Protein AF-A0A9D6LGH4-F1 (afdb_monomer_lite)

Secondary structure (DSSP, 8-state):
-HHHHHHHHTTT-----HHHHHHHHHHH--TTTTHHHHTT---HHHHHHHHHHGGG--SSSHHHHHHHHHH-GGGS-GGGGGPPPPPPPPP-HHHHHHHHHHHHTT-HHHHHHHHHHHHHHHHHT-SS--S--S-GGG--HHHHHHHHHHHHHHHHHHHHHHHTTSSPPPPPTTTHHHHHTTTTTS---

pLDDT: mean 92.36, std 7.08, range [44.31, 98.56]

Structure (mmCIF, N/CA/C/O backbone):
data_AF-A0A9D6LGH4-F1
#
_entry.id   AF-A0A9D6LGH4-F1
#
loop_
_atom_site.group_PDB
_atom_site.id
_atom_site.type_symbol
_atom_site.label_atom_id
_atom_site.label_alt_id
_atom_site.label_comp_id
_atom_site.label_asym_id
_atom_site.label_entity_id
_atom_site.label_seq_id
_atom_site.pdbx_PDB_ins_code
_atom_site.Cartn_x
_atom_site.Cartn_y
_atom_site.Cartn_z
_atom_site.occupancy
_atom_site.B_iso_or_equiv
_atom_site.auth_seq_id
_atom_site.auth_comp_id
_atom_site.auth_asym_id
_atom_site.auth_atom_id
_atom_site.pdbx_PDB_model_num
ATOM 1 N N . MET A 1 1 ? -16.223 -6.945 7.682 1.00 75.31 1 MET A N 1
ATOM 2 C CA . MET A 1 1 ? -15.224 -6.979 8.777 1.00 75.31 1 MET A CA 1
ATOM 3 C C . MET A 1 1 ? -15.509 -5.937 9.859 1.00 75.31 1 MET A C 1
ATOM 5 O O . MET A 1 1 ? -15.800 -6.352 10.971 1.00 75.31 1 MET A O 1
ATOM 9 N N . GLN A 1 2 ? -15.535 -4.626 9.564 1.00 87.06 2 GLN A N 1
ATOM 10 C CA . GLN A 1 2 ? -15.752 -3.596 10.603 1.00 87.06 2 GLN A CA 1
ATOM 11 C C . GLN A 1 2 ? -17.047 -3.767 11.417 1.00 87.06 2 GLN A C 1
ATOM 13 O O . GLN A 1 2 ? -17.017 -3.646 12.633 1.00 87.06 2 GLN A O 1
ATOM 18 N N . ALA A 1 3 ? -18.167 -4.121 10.777 1.00 85.88 3 ALA A N 1
ATOM 19 C CA . ALA A 1 3 ? -19.434 -4.331 11.485 1.00 85.88 3 ALA A CA 1
ATOM 20 C C . ALA A 1 3 ? -19.342 -5.394 12.602 1.00 85.88 3 ALA A C 1
ATOM 22 O O . ALA A 1 3 ? -20.018 -5.273 13.622 1.00 85.88 3 ALA A O 1
ATOM 23 N N . GLY A 1 4 ? -18.485 -6.409 12.429 1.00 88.56 4 GLY A N 1
ATOM 24 C CA . GLY A 1 4 ? -18.207 -7.415 13.456 1.00 88.56 4 GLY A CA 1
ATOM 25 C C . GLY A 1 4 ? -17.401 -6.844 14.624 1.00 88.56 4 GLY A C 1
ATOM 26 O O . GLY A 1 4 ? -17.754 -7.076 15.776 1.00 88.56 4 GLY A O 1
ATOM 27 N N . VAL A 1 5 ? -16.384 -6.024 14.334 1.00 90.06 5 VAL A N 1
ATOM 28 C CA . VAL A 1 5 ? -15.614 -5.295 15.358 1.00 90.06 5 VAL A CA 1
ATOM 29 C C . VAL A 1 5 ? -16.534 -4.391 16.181 1.00 90.06 5 VAL A C 1
ATOM 31 O O . VAL A 1 5 ? -16.533 -4.473 17.405 1.00 90.06 5 VAL A O 1
ATOM 34 N N . ASP A 1 6 ? -17.392 -3.604 15.527 1.00 89.88 6 ASP A N 1
ATOM 35 C CA . ASP A 1 6 ? -18.332 -2.702 16.206 1.00 89.88 6 ASP A CA 1
ATOM 36 C C . ASP A 1 6 ? -19.365 -3.473 17.054 1.00 89.88 6 ASP A C 1
ATOM 38 O O . ASP A 1 6 ? -19.798 -3.022 18.117 1.00 89.88 6 ASP A O 1
ATOM 42 N N . TYR A 1 7 ? -19.794 -4.652 16.592 1.00 93.06 7 TYR A N 1
ATOM 43 C CA . TYR A 1 7 ? -20.703 -5.529 17.332 1.00 93.06 7 TYR A CA 1
ATOM 44 C C . TYR A 1 7 ? -20.085 -6.061 18.634 1.00 93.06 7 TYR A C 1
ATOM 46 O O . TYR A 1 7 ? -20.776 -6.079 19.660 1.00 93.06 7 TYR A O 1
ATOM 54 N N . LEU A 1 8 ? -18.813 -6.467 18.591 1.00 92.75 8 LEU A N 1
ATOM 55 C CA . LEU A 1 8 ? -18.057 -6.973 19.740 1.00 92.75 8 LEU A CA 1
ATOM 56 C C . LEU A 1 8 ? -17.679 -5.849 20.711 1.00 92.75 8 LEU A C 1
ATOM 58 O O . LEU A 1 8 ? -17.902 -5.982 21.914 1.00 92.75 8 LEU A O 1
ATOM 62 N N . ALA A 1 9 ? -17.237 -4.702 20.192 1.00 89.56 9 ALA A N 1
ATOM 63 C CA . ALA A 1 9 ? -16.883 -3.538 21.001 1.00 89.56 9 ALA A CA 1
ATOM 64 C C . ALA A 1 9 ? -18.064 -3.043 21.855 1.00 89.56 9 ALA A C 1
ATOM 66 O O . ALA A 1 9 ? -17.899 -2.755 23.038 1.00 89.56 9 ALA A O 1
ATOM 67 N N . ARG A 1 10 ? -19.290 -3.036 21.304 1.00 92.25 10 ARG A N 1
ATOM 68 C CA . ARG A 1 10 ? -20.520 -2.708 22.061 1.00 92.25 10 ARG A CA 1
ATOM 69 C C . ARG A 1 10 ? -20.833 -3.672 23.212 1.00 92.25 10 ARG A C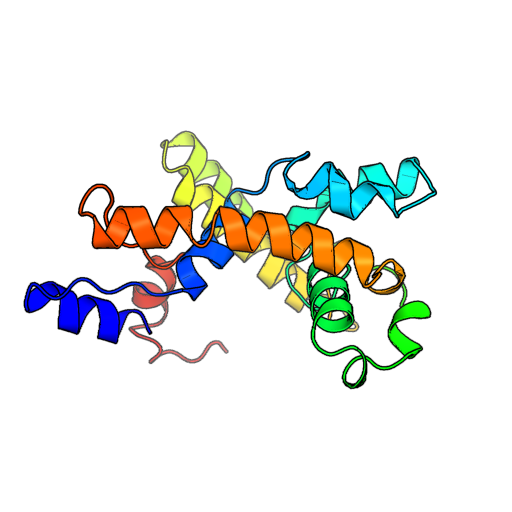 1
ATOM 71 O O . ARG A 1 10 ? -21.679 -3.360 24.040 1.00 92.25 10 ARG A O 1
ATOM 78 N N . ARG A 1 11 ? -20.182 -4.836 23.254 1.00 95.00 11 ARG A N 1
ATOM 79 C CA . ARG A 1 11 ? -20.294 -5.849 24.316 1.00 95.00 11 ARG A CA 1
ATOM 80 C C . ARG A 1 11 ? -19.075 -5.864 25.239 1.00 95.00 11 ARG A C 1
ATOM 82 O O . ARG A 1 11 ? -18.928 -6.796 26.018 1.00 95.00 11 ARG A O 1
ATOM 89 N N . GLY A 1 12 ? -18.196 -4.866 25.133 1.00 91.00 12 GLY A N 1
ATOM 90 C CA . GLY A 1 12 ? -16.960 -4.804 25.912 1.00 91.00 12 GLY A CA 1
ATOM 91 C C . GLY A 1 12 ? -15.925 -5.855 25.509 1.00 91.00 12 GLY A C 1
ATOM 92 O O . GLY A 1 12 ? -14.997 -6.099 26.270 1.00 91.00 12 GLY A O 1
ATOM 93 N N . ILE A 1 13 ? -16.075 -6.484 24.337 1.00 91.81 13 ILE A N 1
ATOM 94 C CA . ILE A 1 13 ? -15.129 -7.478 23.825 1.00 91.81 13 ILE A CA 1
ATOM 95 C C . ILE A 1 13 ? -14.150 -6.760 22.888 1.00 91.81 13 ILE A C 1
ATOM 97 O O . ILE A 1 13 ? -14.585 -6.258 21.843 1.00 91.81 13 ILE A O 1
ATOM 101 N N . PRO A 1 14 ? -12.847 -6.698 23.222 1.00 88.56 14 PRO A N 1
ATOM 102 C CA . PRO A 1 14 ? -11.844 -6.131 22.333 1.00 88.56 14 PRO A CA 1
ATOM 103 C C . PRO A 1 14 ? -11.781 -6.918 21.025 1.00 88.56 14 PRO A C 1
ATOM 105 O O . PRO A 1 14 ? -11.738 -8.147 21.017 1.00 88.56 14 PRO A O 1
ATOM 108 N N . ALA A 1 15 ? -11.790 -6.201 19.907 1.00 91.38 15 ALA A N 1
ATOM 109 C CA . ALA A 1 15 ? -11.688 -6.788 18.584 1.00 91.38 15 ALA A CA 1
ATOM 110 C C . ALA A 1 15 ? -10.976 -5.825 17.639 1.00 91.38 15 ALA A C 1
ATOM 112 O O . ALA A 1 15 ? -11.093 -4.604 17.759 1.00 91.38 15 ALA A O 1
ATOM 113 N N . VAL A 1 16 ? -10.274 -6.388 16.663 1.00 91.44 16 VAL A N 1
ATOM 114 C CA . VAL A 1 16 ? -9.558 -5.641 15.629 1.00 91.44 16 VAL A CA 1
ATOM 115 C C . VAL A 1 16 ? -9.992 -6.117 14.253 1.00 91.44 16 VAL A C 1
ATOM 117 O O . VAL A 1 16 ? -10.327 -7.284 14.058 1.00 91.44 16 VAL A O 1
ATOM 120 N N . ALA A 1 17 ? -9.982 -5.198 13.289 1.00 91.38 17 ALA A N 1
ATOM 121 C CA . ALA A 1 17 ? -10.049 -5.525 11.874 1.00 91.38 17 ALA A CA 1
ATOM 122 C C . ALA A 1 17 ? -8.623 -5.431 11.311 1.00 91.38 17 ALA A C 1
ATOM 124 O O . ALA A 1 17 ? -8.227 -4.341 10.897 1.00 91.38 17 ALA A O 1
ATOM 125 N N . PRO A 1 18 ? -7.872 -6.549 11.290 1.00 84.56 18 PRO A N 1
ATOM 126 C CA . PRO A 1 18 ? -6.596 -6.713 10.605 1.00 84.56 18 PRO A CA 1
ATOM 127 C C . PRO A 1 18 ? -6.313 -5.759 9.450 1.00 84.56 18 PRO A C 1
ATOM 129 O O . PRO A 1 18 ? -5.379 -4.964 9.457 1.00 84.56 18 PRO A O 1
ATOM 132 N N . PHE A 1 19 ? -7.182 -5.823 8.453 1.00 85.44 19 PHE A N 1
ATOM 133 C CA . PHE A 1 19 ? -6.996 -5.171 7.176 1.00 85.44 19 PHE A CA 1
ATOM 134 C C . PHE A 1 19 ? -6.916 -3.642 7.281 1.00 85.44 19 PHE A C 1
ATOM 136 O O . PHE A 1 19 ? -6.239 -3.009 6.478 1.00 85.44 19 PHE A O 1
ATOM 143 N N . ASN A 1 20 ? -7.537 -3.041 8.302 1.00 89.31 20 ASN A N 1
ATOM 144 C CA . ASN A 1 20 ? -7.469 -1.596 8.497 1.00 89.31 20 ASN A CA 1
ATOM 145 C C . ASN A 1 20 ? -6.041 -1.128 8.812 1.00 89.31 20 ASN A C 1
ATOM 147 O O . ASN A 1 20 ? -5.698 -0.028 8.404 1.00 89.31 20 ASN A O 1
ATOM 151 N N . PHE A 1 21 ? -5.201 -1.931 9.476 1.00 87.88 21 PHE A N 1
ATOM 152 C CA . PHE A 1 21 ? -3.800 -1.554 9.699 1.00 87.88 21 PHE A CA 1
ATOM 153 C C . PHE A 1 21 ? -3.072 -1.366 8.363 1.00 87.88 21 PHE A C 1
ATOM 155 O O . PHE A 1 21 ? -2.554 -0.289 8.094 1.00 87.88 21 PHE A O 1
ATOM 162 N N . VAL A 1 22 ? -3.144 -2.364 7.478 1.00 83.88 22 VAL A N 1
ATOM 163 C CA . VAL A 1 22 ? -2.491 -2.331 6.157 1.00 83.88 22 VAL A CA 1
ATOM 164 C C . VAL A 1 22 ? -3.004 -1.172 5.296 1.00 83.88 22 VAL A C 1
ATOM 166 O O . VAL A 1 22 ? -2.226 -0.479 4.648 1.00 83.88 22 VAL A O 1
ATOM 169 N N . LEU A 1 23 ? -4.313 -0.909 5.313 1.00 86.31 23 LEU A N 1
ATOM 170 C CA . LEU A 1 23 ? -4.888 0.207 4.557 1.00 86.31 23 LEU A CA 1
ATOM 171 C C . LEU A 1 23 ? -4.427 1.583 5.061 1.00 86.31 23 LEU A C 1
ATOM 173 O O . LEU A 1 23 ? -4.299 2.513 4.265 1.00 86.31 23 LEU A O 1
ATOM 177 N N . HIS A 1 24 ? -4.180 1.730 6.366 1.00 87.00 24 HIS A N 1
ATOM 178 C CA . HIS A 1 24 ? -3.602 2.959 6.916 1.00 87.00 24 HIS A CA 1
ATOM 179 C C . HIS A 1 24 ? -2.143 3.130 6.491 1.00 87.00 24 HIS A C 1
ATOM 181 O O . HIS A 1 24 ? -1.759 4.249 6.161 1.00 87.00 24 HIS A O 1
ATOM 187 N N . GLU A 1 25 ? -1.366 2.048 6.407 1.00 83.44 25 GLU A N 1
ATOM 188 C CA . GLU A 1 25 ? 0.009 2.095 5.886 1.00 83.44 25 GLU A CA 1
ATOM 189 C C . GLU A 1 25 ? 0.052 2.613 4.442 1.00 83.44 25 GLU A C 1
ATOM 191 O O . GLU A 1 25 ? 0.847 3.495 4.125 1.00 83.44 25 GLU A O 1
ATOM 196 N N . LEU A 1 26 ? -0.870 2.165 3.580 1.00 82.69 26 LEU A N 1
ATOM 197 C CA . LEU A 1 26 ? -0.968 2.662 2.200 1.00 82.69 26 LEU A CA 1
ATOM 198 C C . LEU A 1 26 ? -1.284 4.166 2.122 1.00 82.69 26 LEU A C 1
ATOM 200 O O . LEU A 1 26 ? -0.781 4.859 1.240 1.00 82.69 26 LEU A O 1
ATOM 204 N N . LEU A 1 27 ? -2.106 4.696 3.034 1.00 86.62 27 LEU A N 1
ATOM 205 C CA . LEU A 1 27 ? -2.423 6.131 3.069 1.00 86.62 27 LEU A CA 1
ATOM 206 C C . LEU A 1 27 ? -1.318 6.991 3.687 1.00 86.62 27 LEU A C 1
ATOM 208 O O . LEU A 1 27 ? -1.253 8.193 3.410 1.00 86.62 27 LEU A O 1
ATOM 212 N N . HIS A 1 28 ? -0.502 6.403 4.558 1.00 85.69 28 HIS A N 1
ATOM 213 C CA . HIS A 1 28 ? 0.484 7.115 5.364 1.00 85.69 28 HIS A CA 1
ATOM 214 C C . HIS A 1 28 ? 1.931 6.815 4.988 1.00 85.69 28 HIS A C 1
ATOM 216 O O . HIS A 1 28 ? 2.823 7.331 5.663 1.00 85.69 28 HIS A O 1
ATOM 222 N N . TYR A 1 29 ? 2.148 6.077 3.896 1.00 89.50 29 TYR A N 1
ATOM 223 C CA . TYR A 1 29 ? 3.465 5.783 3.353 1.00 89.50 29 TYR A CA 1
ATOM 224 C C . TYR A 1 29 ? 4.349 7.029 3.270 1.00 89.50 29 TYR A C 1
ATOM 226 O O . TYR A 1 29 ? 3.954 8.091 2.768 1.00 89.50 29 TYR A O 1
ATOM 234 N N . ARG A 1 30 ? 5.587 6.867 3.727 1.00 91.38 30 ARG A N 1
ATOM 235 C CA . ARG A 1 30 ? 6.674 7.826 3.585 1.00 91.38 30 ARG A CA 1
ATOM 236 C C . ARG A 1 30 ? 7.839 7.159 2.884 1.00 91.38 30 ARG A C 1
ATOM 238 O O . ARG A 1 30 ? 8.185 6.012 3.156 1.00 91.38 30 ARG A O 1
ATOM 245 N N . VAL A 1 31 ? 8.509 7.933 2.034 1.00 92.50 31 VAL A N 1
ATOM 246 C CA . VAL A 1 31 ? 9.778 7.513 1.436 1.00 92.50 31 VAL A CA 1
ATOM 247 C C . VAL A 1 31 ? 10.729 7.077 2.553 1.00 92.50 31 VAL A C 1
ATOM 249 O O . VAL A 1 31 ? 11.011 7.849 3.468 1.00 92.50 31 VAL A O 1
ATOM 252 N N . GLY A 1 32 ? 11.192 5.831 2.471 1.00 92.75 32 GLY A N 1
ATOM 253 C CA . GLY A 1 32 ? 12.069 5.211 3.465 1.00 92.75 32 GLY A CA 1
ATOM 254 C C . GLY A 1 32 ? 11.407 4.139 4.332 1.00 92.75 32 GLY A C 1
ATOM 255 O O . GLY A 1 32 ? 12.136 3.292 4.846 1.00 92.75 32 GLY A O 1
ATOM 256 N N . ASP A 1 33 ? 10.069 4.098 4.420 1.00 91.94 33 ASP A N 1
ATOM 257 C CA . ASP A 1 33 ? 9.336 3.103 5.230 1.00 91.94 33 ASP A CA 1
ATOM 258 C C . ASP A 1 33 ? 9.707 1.655 4.888 1.00 91.94 33 ASP A C 1
ATOM 260 O O . ASP A 1 33 ? 9.737 0.798 5.765 1.00 91.94 33 ASP A O 1
ATOM 264 N N . PHE A 1 34 ? 10.033 1.400 3.619 1.00 94.25 34 PHE A N 1
ATOM 265 C CA . PHE A 1 34 ? 10.405 0.084 3.100 1.00 94.25 34 PHE A CA 1
ATOM 266 C C . PHE A 1 34 ? 11.772 0.101 2.405 1.00 94.25 34 PHE A C 1
ATOM 268 O O . PHE A 1 34 ? 11.978 -0.548 1.379 1.00 94.25 34 PHE A O 1
ATOM 275 N N . SER A 1 35 ? 12.707 0.893 2.936 1.00 94.81 35 SER A N 1
ATOM 276 C CA . SER A 1 35 ? 14.046 1.070 2.352 1.00 94.81 35 SER A CA 1
ATOM 277 C C . SER A 1 35 ? 14.780 -0.252 2.107 1.00 94.81 35 SER A C 1
ATOM 279 O O . SER A 1 35 ? 15.396 -0.407 1.054 1.00 94.81 35 SER A O 1
ATOM 281 N N . GLU A 1 36 ? 14.658 -1.219 3.018 1.00 96.12 36 GLU A N 1
ATOM 282 C CA . GLU A 1 36 ? 15.283 -2.537 2.893 1.00 96.12 36 GLU A CA 1
ATOM 283 C C . GLU A 1 36 ? 14.783 -3.314 1.670 1.00 96.12 36 GLU A C 1
ATOM 285 O O . GLU A 1 36 ? 15.594 -3.781 0.869 1.00 96.12 36 GLU A O 1
ATOM 290 N N . ALA A 1 37 ? 13.465 -3.364 1.449 1.00 96.06 37 ALA A N 1
ATOM 291 C CA . ALA A 1 37 ? 12.875 -4.037 0.290 1.00 96.06 37 ALA A CA 1
ATOM 292 C C . ALA A 1 37 ? 13.370 -3.445 -1.043 1.00 96.06 37 ALA A C 1
ATOM 294 O O . ALA A 1 37 ? 13.524 -4.154 -2.038 1.00 96.06 37 ALA A O 1
ATOM 295 N N . LEU A 1 38 ? 13.670 -2.143 -1.055 1.00 96.56 38 LEU A N 1
ATOM 296 C CA . LEU A 1 38 ? 14.137 -1.417 -2.234 1.00 96.56 38 LEU A CA 1
ATOM 297 C C . LEU A 1 38 ? 15.631 -1.621 -2.525 1.00 96.56 38 LEU A C 1
ATOM 299 O O . LEU A 1 38 ? 16.067 -1.329 -3.639 1.00 96.56 38 LEU A O 1
ATOM 303 N N . THR A 1 39 ? 16.426 -2.135 -1.579 1.00 96.12 39 THR A N 1
ATOM 304 C CA . THR A 1 39 ? 17.874 -2.365 -1.781 1.00 96.12 39 THR A CA 1
ATOM 305 C C . THR A 1 39 ? 18.175 -3.347 -2.912 1.00 96.12 39 THR A C 1
ATOM 307 O O . THR A 1 39 ? 19.241 -3.270 -3.521 1.00 96.12 39 THR A O 1
ATOM 310 N N . LEU A 1 40 ? 17.218 -4.222 -3.226 1.00 94.94 40 LEU A N 1
ATOM 311 C CA . LEU A 1 40 ? 17.315 -5.249 -4.262 1.00 94.94 40 LEU A CA 1
ATOM 312 C C . LEU A 1 40 ? 17.161 -4.693 -5.684 1.00 94.94 40 LEU A C 1
ATOM 314 O O . LEU A 1 40 ? 17.516 -5.366 -6.652 1.00 94.94 40 LEU A O 1
ATOM 318 N N . ILE A 1 41 ? 16.675 -3.457 -5.824 1.00 96.25 41 ILE A N 1
ATOM 319 C CA . ILE A 1 41 ? 16.635 -2.755 -7.105 1.00 96.25 41 ILE A CA 1
ATOM 320 C C . ILE A 1 41 ? 18.030 -2.175 -7.363 1.00 96.25 41 ILE A C 1
ATOM 322 O O . ILE A 1 41 ? 18.436 -1.195 -6.739 1.00 96.25 41 ILE A O 1
ATOM 326 N N . ALA A 1 42 ? 18.767 -2.802 -8.283 1.00 94.31 42 ALA A N 1
ATOM 327 C CA . ALA A 1 42 ? 20.164 -2.464 -8.557 1.00 94.31 42 ALA A CA 1
ATOM 328 C C . ALA A 1 42 ? 20.347 -1.070 -9.180 1.00 94.31 42 ALA A C 1
ATOM 330 O O . ALA A 1 42 ? 21.285 -0.354 -8.833 1.00 94.31 42 ALA A O 1
ATOM 331 N N . ASP A 1 43 ? 19.463 -0.681 -10.104 1.00 96.69 43 ASP A N 1
ATOM 332 C CA . ASP A 1 43 ? 19.535 0.633 -10.740 1.00 96.69 43 ASP A CA 1
ATOM 333 C C . ASP A 1 43 ? 19.045 1.723 -9.780 1.00 96.69 43 ASP A C 1
ATOM 335 O O . ASP A 1 43 ? 17.867 1.782 -9.429 1.00 96.69 43 ASP A O 1
ATOM 339 N N . GLU A 1 44 ? 19.949 2.618 -9.384 1.00 96.56 44 GLU A N 1
ATOM 340 C CA . GLU A 1 44 ? 19.677 3.680 -8.410 1.00 96.56 44 GLU A CA 1
ATOM 341 C C . GLU A 1 44 ? 18.550 4.619 -8.858 1.00 96.56 44 GLU A C 1
ATOM 343 O O . GLU A 1 44 ? 17.724 5.043 -8.047 1.00 96.56 44 GLU A O 1
ATOM 348 N N . LYS A 1 45 ? 18.477 4.934 -10.155 1.00 96.88 45 LYS A N 1
ATOM 349 C CA . LYS A 1 45 ? 17.429 5.812 -10.687 1.00 96.88 45 LYS A CA 1
ATOM 350 C C . LYS A 1 45 ? 16.056 5.148 -10.578 1.00 96.88 45 LYS A C 1
ATOM 352 O O . LYS A 1 45 ? 15.101 5.787 -10.136 1.00 96.88 45 LYS A O 1
ATOM 357 N N . THR A 1 46 ? 15.968 3.874 -10.945 1.00 96.12 46 THR A N 1
ATOM 358 C CA . THR A 1 46 ? 14.758 3.055 -10.822 1.00 96.12 46 THR A CA 1
ATOM 359 C C . THR A 1 46 ? 14.371 2.892 -9.361 1.00 96.12 46 THR A C 1
ATOM 361 O O . THR A 1 46 ? 13.219 3.128 -9.010 1.00 96.12 46 THR A O 1
ATOM 364 N N . ARG A 1 47 ? 15.330 2.578 -8.484 1.00 97.00 47 ARG A N 1
ATOM 365 C CA . ARG A 1 47 ? 15.107 2.446 -7.041 1.00 97.00 47 ARG A CA 1
ATOM 366 C C . ARG A 1 47 ? 14.506 3.712 -6.444 1.00 97.00 47 ARG A C 1
ATOM 368 O O . ARG A 1 47 ? 13.507 3.636 -5.734 1.00 97.00 47 ARG A O 1
ATOM 375 N N . ARG A 1 48 ? 15.072 4.877 -6.768 1.00 96.31 48 ARG A N 1
ATOM 376 C CA . ARG A 1 48 ? 14.552 6.176 -6.323 1.00 96.31 48 ARG A CA 1
ATOM 377 C C . ARG A 1 48 ? 13.147 6.436 -6.851 1.00 96.31 48 ARG A C 1
ATOM 379 O O . ARG A 1 48 ? 12.279 6.836 -6.084 1.00 96.31 48 ARG A O 1
ATOM 386 N N . HIS A 1 49 ? 12.912 6.160 -8.131 1.00 94.88 49 HIS A N 1
ATOM 387 C CA . HIS A 1 49 ? 11.593 6.322 -8.729 1.00 94.88 49 HIS A CA 1
ATOM 388 C C . HIS A 1 49 ? 10.540 5.448 -8.033 1.00 94.88 49 HIS A C 1
ATOM 390 O O . HIS A 1 49 ? 9.481 5.955 -7.669 1.00 94.88 49 HIS A O 1
ATOM 396 N N . VAL A 1 50 ? 10.844 4.168 -7.793 1.00 95.50 50 VAL A N 1
ATOM 397 C CA . VAL A 1 50 ? 9.958 3.254 -7.057 1.00 95.50 50 VAL A CA 1
ATOM 398 C C . VAL A 1 50 ? 9.734 3.758 -5.633 1.00 95.50 50 VAL A C 1
ATOM 400 O O . VAL A 1 50 ? 8.592 3.818 -5.197 1.00 95.50 50 VAL A O 1
ATOM 403 N N . ALA A 1 51 ? 10.780 4.202 -4.929 1.00 95.50 51 ALA A N 1
ATOM 404 C CA . ALA A 1 51 ? 10.654 4.759 -3.582 1.00 95.50 51 ALA A CA 1
ATOM 405 C C . ALA A 1 51 ? 9.698 5.965 -3.530 1.00 95.50 51 ALA A C 1
ATOM 407 O O . ALA A 1 51 ? 8.872 6.068 -2.625 1.00 95.50 51 ALA A O 1
ATOM 408 N N . GLU A 1 52 ? 9.788 6.873 -4.500 1.00 94.56 52 GLU A N 1
ATOM 409 C CA . GLU A 1 52 ? 8.958 8.082 -4.576 1.00 94.56 52 GLU A CA 1
ATOM 410 C C . GLU A 1 52 ? 7.493 7.800 -4.937 1.00 94.56 52 GLU A C 1
ATOM 412 O O . GLU A 1 52 ? 6.632 8.621 -4.624 1.00 94.56 52 GLU A O 1
ATOM 417 N N . HIS A 1 53 ? 7.211 6.664 -5.585 1.00 92.38 53 HIS A N 1
ATOM 418 C CA . HIS A 1 53 ? 5.892 6.336 -6.141 1.00 92.38 53 HIS A CA 1
ATOM 419 C C . HIS A 1 53 ? 5.280 5.060 -5.552 1.00 92.38 53 HIS A C 1
ATOM 421 O O . HIS A 1 53 ? 4.270 4.573 -6.060 1.00 92.38 53 HIS A O 1
ATOM 427 N N . LEU A 1 54 ? 5.858 4.509 -4.483 1.00 92.38 54 LEU A N 1
ATOM 428 C CA . LEU A 1 54 ? 5.336 3.300 -3.846 1.00 92.38 54 LEU A CA 1
ATOM 429 C C . LEU A 1 54 ? 3.932 3.523 -3.246 1.00 92.38 54 LEU A C 1
ATOM 431 O O . LEU A 1 54 ? 3.153 2.581 -3.171 1.00 92.38 54 LEU A O 1
ATOM 435 N N . ASP A 1 55 ? 3.549 4.771 -2.926 1.00 89.75 55 ASP A N 1
ATOM 436 C CA . ASP A 1 55 ? 2.169 5.136 -2.540 1.00 89.75 55 ASP A CA 1
ATOM 437 C C . ASP A 1 55 ? 1.137 4.924 -3.662 1.00 89.75 55 ASP A C 1
ATOM 439 O O . ASP A 1 55 ? -0.070 4.923 -3.415 1.00 89.75 55 ASP A O 1
ATOM 443 N N . GLN A 1 56 ? 1.599 4.765 -4.901 1.00 90.75 56 GLN A N 1
ATOM 444 C CA . GLN A 1 56 ? 0.779 4.496 -6.081 1.00 90.75 56 GLN A CA 1
ATOM 445 C C . GLN A 1 56 ? 0.861 3.030 -6.519 1.00 90.75 56 GLN A C 1
ATOM 447 O O . GLN A 1 56 ? 0.210 2.656 -7.492 1.00 90.75 56 GLN A O 1
ATOM 452 N N . ASP A 1 57 ? 1.625 2.199 -5.808 1.00 92.56 57 ASP A N 1
ATOM 453 C CA . ASP A 1 57 ? 1.779 0.771 -6.074 1.00 92.56 57 ASP A CA 1
ATOM 454 C C . ASP A 1 57 ? 0.735 -0.071 -5.320 1.00 92.56 57 ASP A C 1
ATOM 456 O O . ASP A 1 57 ? 1.051 -0.974 -4.549 1.00 92.56 57 ASP A O 1
ATOM 460 N N . PHE A 1 58 ? -0.540 0.279 -5.494 1.00 88.19 58 PHE A N 1
ATOM 461 C CA . PHE A 1 58 ? -1.643 -0.255 -4.690 1.00 88.19 58 PHE A CA 1
ATOM 462 C C . PHE A 1 58 ? -2.316 -1.505 -5.277 1.00 88.19 58 PHE A C 1
ATOM 464 O O . PHE A 1 58 ? -3.255 -2.012 -4.664 1.00 88.19 58 PHE A O 1
ATOM 471 N N . HIS A 1 59 ? -1.908 -1.982 -6.460 1.00 94.94 59 HIS A N 1
ATOM 472 C CA . HIS A 1 59 ? -2.459 -3.205 -7.047 1.00 94.94 59 HIS A CA 1
ATOM 473 C C . HIS A 1 59 ? -1.496 -3.926 -8.000 1.00 94.94 59 HIS A C 1
ATOM 475 O O . HIS A 1 59 ? -1.109 -3.380 -9.028 1.00 94.94 59 HIS A O 1
ATOM 481 N N . GLY A 1 60 ? -1.152 -5.179 -7.710 1.00 95.38 60 GLY A N 1
ATOM 482 C CA . GLY A 1 60 ? -0.466 -6.100 -8.618 1.00 95.38 60 GLY A CA 1
ATOM 483 C C . GLY A 1 60 ? 0.924 -5.666 -9.090 1.00 95.38 60 GLY A C 1
ATOM 484 O O . GLY A 1 60 ? 1.418 -6.222 -10.066 1.00 95.38 60 GLY A O 1
ATOM 485 N N . GLY A 1 61 ? 1.544 -4.667 -8.460 1.00 96.38 61 GLY A N 1
ATOM 486 C CA . GLY A 1 61 ? 2.856 -4.160 -8.854 1.00 96.38 61 GLY A CA 1
ATOM 487 C C . GLY A 1 61 ? 4.001 -4.726 -8.033 1.00 96.38 61 GLY A C 1
ATOM 488 O O . GLY A 1 61 ? 3.995 -5.912 -7.704 1.00 96.38 61 GLY A O 1
ATOM 489 N N . PHE A 1 62 ? 5.011 -3.904 -7.740 1.00 97.56 62 PHE A N 1
ATOM 490 C CA . PHE A 1 62 ? 6.240 -4.358 -7.083 1.00 97.56 62 PHE A CA 1
ATOM 491 C C . PHE A 1 62 ? 5.945 -4.902 -5.681 1.00 97.56 62 PHE A C 1
ATOM 493 O O . PHE A 1 62 ? 6.377 -6.008 -5.355 1.00 97.56 62 PHE A O 1
ATOM 500 N N . PHE A 1 63 ? 5.167 -4.172 -4.885 1.00 96.19 63 PHE A N 1
ATOM 501 C CA . PHE A 1 63 ? 4.821 -4.521 -3.511 1.00 96.19 63 PHE A CA 1
ATOM 502 C C . PHE A 1 63 ? 4.028 -5.835 -3.404 1.00 96.19 63 PHE A C 1
ATOM 504 O O . PHE A 1 63 ? 4.524 -6.811 -2.837 1.00 96.19 63 PHE A O 1
ATOM 511 N N . GLU A 1 64 ? 2.819 -5.892 -3.979 1.00 96.38 64 GLU A N 1
ATOM 512 C CA . GLU A 1 64 ? 1.949 -7.073 -3.868 1.00 96.38 64 GLU A CA 1
ATOM 513 C C . GLU A 1 64 ? 2.587 -8.306 -4.514 1.00 96.38 64 GLU A C 1
ATOM 515 O O . GLU A 1 64 ? 2.596 -9.377 -3.911 1.00 96.38 64 GLU A O 1
ATOM 520 N N . THR A 1 65 ? 3.187 -8.164 -5.702 1.00 98.25 65 THR A N 1
ATOM 521 C CA . THR A 1 65 ? 3.832 -9.301 -6.376 1.00 98.25 65 THR A CA 1
ATOM 522 C C . THR A 1 65 ? 5.002 -9.833 -5.551 1.00 98.25 65 THR A C 1
ATOM 524 O O . THR A 1 65 ? 5.152 -11.048 -5.435 1.00 98.25 65 THR A O 1
ATOM 527 N N . SER A 1 66 ? 5.798 -8.962 -4.918 1.00 98.38 66 SER A N 1
ATOM 528 C CA . SER A 1 66 ? 6.896 -9.393 -4.041 1.00 98.38 66 SER A CA 1
ATOM 529 C C . SER A 1 66 ? 6.380 -10.143 -2.811 1.00 98.38 66 SER A C 1
ATOM 531 O O . SER A 1 66 ? 6.909 -11.205 -2.483 1.00 98.38 66 SER A O 1
ATOM 533 N N . LEU A 1 67 ? 5.318 -9.651 -2.160 1.00 97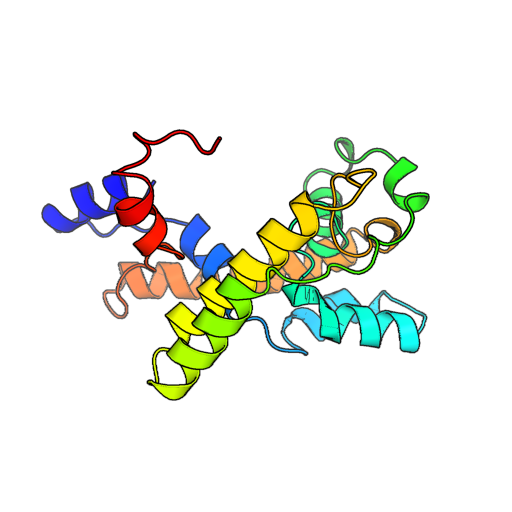.38 67 LEU A N 1
ATOM 534 C CA . LEU A 1 67 ? 4.679 -10.345 -1.033 1.00 97.38 67 LEU A CA 1
ATOM 535 C C . LEU A 1 67 ? 4.156 -11.730 -1.431 1.00 97.38 67 LEU A C 1
ATOM 537 O O . LEU A 1 67 ? 4.362 -12.703 -0.703 1.00 97.38 67 LEU A O 1
ATOM 541 N N . VAL A 1 68 ? 3.510 -11.850 -2.594 1.00 98.12 68 VAL A N 1
ATOM 542 C CA . VAL A 1 68 ? 3.020 -13.150 -3.071 1.00 98.12 68 VAL A CA 1
ATOM 543 C C . VAL A 1 68 ? 4.187 -14.069 -3.438 1.00 98.12 68 VAL A C 1
ATOM 545 O O . VAL A 1 68 ? 4.152 -15.241 -3.080 1.00 98.12 68 VAL A O 1
ATOM 548 N N . LEU A 1 69 ? 5.257 -13.565 -4.060 1.00 98.56 69 LEU A N 1
ATOM 549 C CA . LEU A 1 69 ? 6.475 -14.348 -4.309 1.00 98.56 69 LEU A CA 1
ATOM 550 C C . LEU A 1 69 ? 7.125 -14.856 -3.014 1.00 98.56 69 LEU A C 1
ATOM 552 O O . LEU A 1 69 ? 7.684 -15.950 -3.009 1.00 98.56 69 LEU A O 1
ATOM 556 N N . HIS A 1 70 ? 7.049 -14.089 -1.926 1.00 98.44 70 HIS A N 1
ATOM 557 C CA . HIS A 1 70 ? 7.538 -14.512 -0.617 1.00 98.44 70 HIS A CA 1
ATOM 558 C C . HIS A 1 70 ? 6.688 -15.641 -0.013 1.00 98.44 70 HIS A C 1
ATOM 560 O O . HIS A 1 70 ? 7.232 -16.662 0.402 1.00 98.44 70 HIS A O 1
ATOM 566 N N . TYR A 1 71 ? 5.361 -15.481 0.024 1.00 98.25 71 TYR A N 1
ATOM 567 C CA . TYR A 1 71 ? 4.478 -16.426 0.718 1.00 98.25 71 TYR A CA 1
ATOM 568 C C . TYR A 1 71 ? 4.023 -17.615 -0.132 1.00 98.25 71 TYR A C 1
ATOM 570 O O . TYR A 1 71 ? 3.872 -18.720 0.386 1.00 98.25 71 TYR A O 1
ATOM 578 N N . ARG A 1 72 ? 3.727 -17.381 -1.413 1.00 97.94 72 ARG A N 1
ATOM 579 C CA . ARG A 1 72 ? 3.093 -18.324 -2.351 1.00 97.94 72 ARG A CA 1
ATOM 580 C C . ARG A 1 72 ? 3.635 -18.150 -3.779 1.00 97.94 72 ARG A C 1
ATOM 582 O O . ARG A 1 72 ? 2.869 -17.827 -4.695 1.00 97.94 72 ARG A O 1
ATOM 589 N N . PRO A 1 73 ? 4.945 -18.375 -4.001 1.00 97.69 73 PRO A N 1
ATOM 590 C CA . PRO A 1 73 ? 5.574 -18.173 -5.309 1.00 97.69 73 PRO A CA 1
ATOM 591 C C . PRO A 1 73 ? 4.952 -19.022 -6.422 1.00 97.69 73 PRO A C 1
ATOM 593 O O . PRO A 1 73 ? 4.943 -18.607 -7.576 1.00 97.69 73 PRO A O 1
ATOM 596 N N . ASP A 1 74 ? 4.379 -20.177 -6.076 1.00 97.81 74 ASP A N 1
ATOM 597 C CA . ASP A 1 74 ? 3.674 -21.091 -6.979 1.00 97.81 74 ASP A CA 1
ATOM 598 C C . ASP A 1 74 ? 2.436 -20.471 -7.652 1.00 97.81 74 ASP A C 1
ATOM 600 O O . ASP A 1 74 ? 1.968 -20.976 -8.670 1.00 97.81 74 ASP A O 1
ATOM 604 N N . THR A 1 75 ? 1.920 -19.368 -7.106 1.00 97.62 75 THR A N 1
ATOM 605 C CA . THR A 1 75 ? 0.731 -18.671 -7.621 1.00 97.62 75 THR A CA 1
ATOM 606 C C . THR A 1 75 ? 1.056 -17.479 -8.523 1.00 97.62 75 THR A C 1
ATOM 608 O O . THR A 1 75 ? 0.156 -16.928 -9.157 1.00 97.62 75 THR A O 1
ATOM 611 N N . VAL A 1 76 ? 2.333 -17.092 -8.628 1.00 97.62 76 VAL A N 1
ATOM 612 C CA . VAL A 1 76 ? 2.773 -15.984 -9.484 1.00 97.62 76 VAL A CA 1
ATOM 613 C C . VAL A 1 76 ? 3.302 -16.539 -10.799 1.00 97.62 76 VAL A C 1
ATOM 615 O O . VAL A 1 76 ? 4.325 -17.220 -10.846 1.00 97.62 76 VAL A O 1
ATOM 618 N N . ALA A 1 77 ? 2.634 -16.207 -11.902 1.00 96.75 77 ALA A N 1
ATOM 619 C CA . ALA A 1 77 ? 3.102 -16.605 -13.222 1.00 96.75 77 ALA A CA 1
ATOM 620 C C . ALA A 1 77 ? 4.491 -15.992 -13.521 1.00 96.75 77 ALA A C 1
ATOM 622 O O . ALA A 1 77 ? 4.694 -14.793 -13.290 1.00 96.75 77 ALA A O 1
ATOM 623 N N . PRO A 1 78 ? 5.447 -16.747 -14.103 1.00 96.69 78 PRO A N 1
ATOM 624 C CA . PRO A 1 78 ? 6.767 -16.217 -14.465 1.00 96.69 78 PRO A CA 1
ATOM 625 C C . PRO A 1 78 ? 6.731 -15.001 -15.405 1.00 96.69 78 PRO A C 1
ATOM 627 O O . PRO A 1 78 ? 7.673 -14.210 -15.427 1.00 96.69 78 PRO A O 1
ATOM 630 N N . SER A 1 79 ? 5.631 -14.819 -16.144 1.00 96.12 79 SER A N 1
ATOM 631 C CA . SER A 1 79 ? 5.400 -13.686 -17.042 1.00 96.12 79 SER A CA 1
ATOM 632 C C . SER A 1 79 ? 5.352 -12.323 -16.343 1.00 96.12 79 SER A C 1
ATOM 634 O O . SER A 1 79 ? 5.467 -11.312 -17.030 1.00 96.12 79 SER A O 1
ATOM 636 N N . HIS A 1 80 ? 5.247 -12.245 -15.007 1.00 96.88 80 HIS A N 1
ATOM 637 C CA . HIS A 1 80 ? 5.342 -10.960 -14.294 1.00 96.88 80 HIS A CA 1
ATOM 638 C C . HIS A 1 80 ? 6.652 -10.214 -14.606 1.00 96.88 80 HIS A C 1
ATOM 640 O O . HIS A 1 80 ? 6.658 -8.990 -14.694 1.00 96.88 80 HIS A O 1
ATOM 646 N N . ARG A 1 81 ? 7.743 -10.953 -14.865 1.00 97.06 81 ARG A N 1
ATOM 647 C CA . ARG A 1 81 ? 9.070 -10.408 -15.207 1.00 97.06 81 ARG A CA 1
ATOM 648 C C . ARG A 1 81 ? 9.125 -9.715 -16.564 1.00 97.06 81 ARG A C 1
ATOM 650 O O . ARG A 1 81 ? 10.052 -8.957 -16.820 1.00 97.06 81 ARG A O 1
ATOM 657 N N . THR A 1 82 ? 8.168 -9.998 -17.444 1.00 96.88 82 THR A N 1
ATOM 658 C CA . THR A 1 82 ? 8.100 -9.411 -18.789 1.00 96.88 82 THR A CA 1
ATOM 659 C C . THR A 1 82 ? 7.064 -8.295 -18.886 1.00 96.88 82 THR A C 1
ATOM 661 O O . THR A 1 82 ? 6.901 -7.714 -19.957 1.00 96.88 82 THR A O 1
ATOM 664 N N . LEU A 1 83 ? 6.329 -8.010 -17.805 1.00 96.50 83 LEU A N 1
ATOM 665 C CA . LEU A 1 83 ? 5.338 -6.940 -17.794 1.00 96.50 83 LEU A CA 1
ATOM 666 C C . LEU A 1 83 ? 6.035 -5.571 -17.827 1.00 96.50 83 LEU A C 1
ATOM 668 O O . LEU A 1 83 ? 6.986 -5.351 -17.073 1.00 96.50 83 LEU A O 1
ATOM 672 N N . PRO A 1 84 ? 5.571 -4.627 -18.664 1.00 95.81 84 PRO A N 1
ATOM 673 C CA . PRO A 1 84 ? 6.096 -3.270 -18.635 1.00 95.81 84 PRO A CA 1
ATOM 674 C C . PRO A 1 84 ? 5.686 -2.559 -17.333 1.00 95.81 84 PRO A C 1
ATOM 676 O O . PRO A 1 84 ? 4.721 -2.969 -16.681 1.00 95.81 84 PRO A O 1
ATOM 679 N N . PRO A 1 85 ? 6.346 -1.452 -16.962 1.00 95.69 85 PRO A N 1
ATOM 680 C CA . PRO A 1 85 ? 5.835 -0.565 -15.922 1.00 95.69 85 PRO A CA 1
ATOM 681 C C . PRO A 1 85 ? 4.407 -0.104 -16.232 1.00 95.69 85 PRO A C 1
ATOM 683 O O . PRO A 1 85 ? 4.047 0.085 -17.399 1.00 95.69 85 PRO A O 1
ATOM 686 N N . CYS A 1 86 ? 3.595 0.107 -15.196 1.00 96.12 86 CYS A N 1
ATOM 687 C CA . CYS A 1 86 ? 2.278 0.711 -15.364 1.00 96.12 86 CYS A CA 1
ATOM 688 C C . CYS A 1 86 ? 2.430 2.094 -16.026 1.00 96.12 86 CYS A C 1
ATOM 690 O O . CYS A 1 86 ? 3.269 2.887 -15.587 1.00 96.12 86 CYS A O 1
ATOM 692 N N . PRO A 1 87 ? 1.618 2.426 -17.049 1.00 95.00 87 PRO A N 1
ATOM 693 C CA . PRO A 1 87 ? 1.607 3.764 -17.621 1.00 95.00 87 PRO A CA 1
ATOM 694 C C . PRO A 1 87 ? 1.347 4.844 -16.554 1.00 95.00 87 PRO A C 1
ATOM 696 O O . PRO A 1 87 ? 0.637 4.575 -15.579 1.00 95.00 87 PRO A O 1
ATOM 699 N N . PRO A 1 88 ? 1.858 6.076 -16.742 1.00 93.06 88 PRO A N 1
ATOM 700 C CA . PRO A 1 88 ? 1.629 7.169 -15.804 1.00 93.06 88 PRO A CA 1
ATOM 701 C C . PRO A 1 88 ? 0.140 7.420 -15.547 1.00 93.06 88 PRO A C 1
ATOM 703 O O . PRO A 1 88 ? -0.647 7.622 -16.475 1.00 93.06 88 PRO A O 1
ATOM 706 N N . VAL A 1 89 ? -0.246 7.443 -14.272 1.00 94.19 89 VAL A N 1
ATOM 707 C CA . VAL A 1 89 ? -1.634 7.657 -13.856 1.00 94.19 89 VAL A CA 1
ATOM 708 C C . VAL A 1 89 ? -1.909 9.149 -13.701 1.00 94.19 89 VAL A C 1
ATOM 710 O O . VAL A 1 89 ? -1.334 9.821 -12.846 1.00 94.19 89 VAL A O 1
ATOM 713 N N . ALA A 1 90 ? -2.848 9.674 -14.490 1.00 94.94 90 ALA A N 1
ATOM 714 C CA . ALA A 1 90 ? -3.368 11.022 -14.291 1.00 94.94 90 ALA A CA 1
ATOM 715 C C . ALA A 1 90 ? -4.475 11.007 -13.214 1.00 94.94 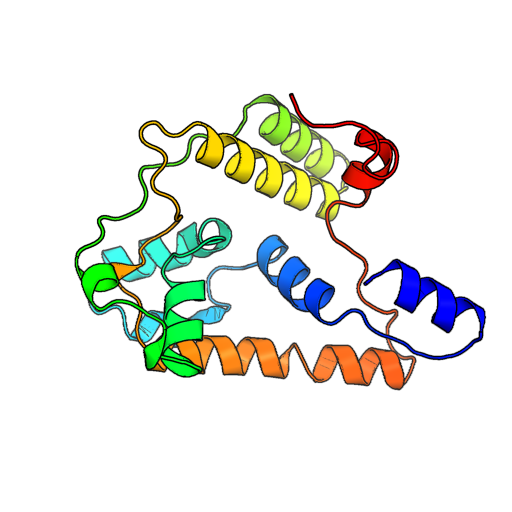90 ALA A C 1
ATOM 717 O O . ALA A 1 90 ? -5.527 10.399 -13.435 1.00 94.94 90 ALA A O 1
ATOM 718 N N . PRO A 1 91 ? -4.298 11.676 -12.059 1.00 95.69 91 PRO A N 1
ATOM 719 C CA . PRO A 1 91 ? -5.281 11.638 -10.981 1.00 95.69 91 PRO A CA 1
ATOM 720 C C . PRO A 1 91 ? -6.591 12.345 -11.358 1.00 95.69 91 PRO A C 1
ATOM 722 O O . PRO A 1 91 ? -6.614 13.350 -12.077 1.00 95.69 91 PRO A O 1
ATOM 725 N N . HIS A 1 92 ? -7.709 11.874 -10.801 1.00 96.88 92 HIS A N 1
ATOM 726 C CA . HIS A 1 92 ? -9.015 12.500 -10.984 1.00 96.88 92 HIS A CA 1
ATOM 727 C C . HIS A 1 92 ? -9.042 13.930 -10.427 1.00 96.88 92 HIS A C 1
ATOM 729 O O . HIS A 1 92 ? -8.964 14.148 -9.216 1.00 96.88 92 HIS A O 1
ATOM 735 N N . ARG A 1 93 ? -9.233 14.919 -11.308 1.00 97.00 93 ARG A N 1
ATOM 736 C CA . ARG A 1 93 ? -9.110 16.352 -10.981 1.00 97.00 93 ARG A CA 1
ATOM 737 C C . ARG A 1 93 ? -9.976 16.799 -9.800 1.00 97.00 93 ARG A C 1
ATOM 739 O O . ARG A 1 93 ? -9.488 17.531 -8.946 1.00 97.00 93 ARG A O 1
ATOM 746 N N . VAL A 1 94 ? -11.230 16.344 -9.732 1.00 96.50 94 VAL A N 1
ATOM 747 C CA . VAL A 1 94 ? -12.161 16.729 -8.651 1.00 96.50 94 VAL A CA 1
ATOM 748 C C . VAL A 1 94 ? -11.695 16.191 -7.300 1.00 96.50 94 VAL A C 1
ATOM 750 O O . VAL A 1 94 ? -11.652 16.935 -6.327 1.00 96.50 94 VAL A O 1
ATOM 753 N N . PHE A 1 95 ? -11.272 14.927 -7.241 1.00 96.19 95 PHE A N 1
ATOM 754 C CA . PHE A 1 95 ? -10.816 14.314 -5.993 1.00 96.19 95 PHE A CA 1
ATOM 755 C C . PHE A 1 95 ? -9.467 14.887 -5.558 1.00 96.19 95 PHE A C 1
ATOM 757 O O . PHE A 1 95 ? -9.260 15.148 -4.377 1.00 96.19 95 PHE A O 1
ATOM 764 N N . LEU A 1 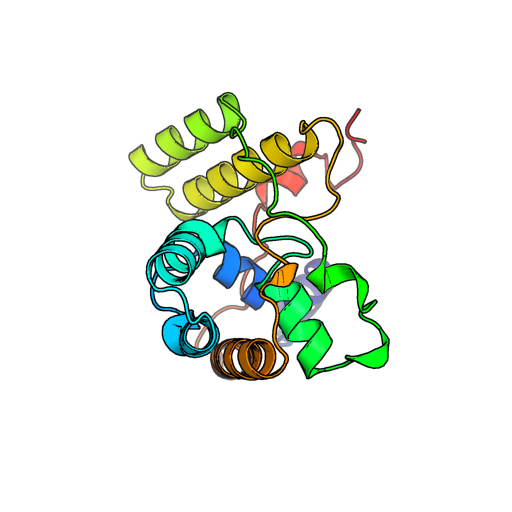96 ? -8.584 15.204 -6.508 1.00 96.94 96 LEU A N 1
ATOM 765 C CA . LEU A 1 96 ? -7.340 15.905 -6.201 1.00 96.94 96 LEU A CA 1
ATOM 766 C C . LEU A 1 96 ? -7.597 17.318 -5.653 1.00 96.94 96 LEU A C 1
ATOM 768 O O . LEU A 1 96 ? -6.907 17.768 -4.738 1.00 96.94 96 LEU A O 1
ATOM 772 N N . TRP A 1 97 ? -8.597 18.027 -6.182 1.00 97.75 97 TRP A N 1
ATOM 773 C CA . TRP A 1 97 ? -9.012 19.319 -5.640 1.00 97.75 97 TRP A CA 1
ATOM 774 C C . TRP A 1 97 ? -9.590 19.184 -4.224 1.00 97.75 97 TRP A C 1
ATOM 776 O O . TRP A 1 97 ? -9.156 19.913 -3.330 1.00 97.75 97 TRP A O 1
ATOM 786 N N . LEU A 1 98 ? -10.480 18.211 -3.993 1.00 96.88 98 LEU A N 1
ATOM 787 C CA . LEU A 1 98 ? -11.042 17.915 -2.669 1.00 96.88 98 LEU A CA 1
ATOM 788 C C . LEU A 1 98 ? -9.951 17.561 -1.652 1.00 96.88 98 LEU A C 1
ATOM 790 O O . LEU A 1 98 ? -9.983 18.048 -0.525 1.00 96.88 98 LEU A O 1
ATOM 794 N N . SER A 1 99 ? -8.945 16.787 -2.065 1.00 96.69 99 SER A N 1
ATOM 795 C CA . SER A 1 99 ? -7.769 16.473 -1.251 1.00 96.69 99 SER A CA 1
ATOM 796 C C . SER A 1 99 ? -7.042 17.742 -0.795 1.00 96.69 99 SER A C 1
ATOM 798 O O . SER A 1 99 ? -6.818 17.952 0.398 1.00 96.69 99 SER A O 1
ATOM 800 N N . ARG A 1 100 ? -6.753 18.656 -1.730 1.00 97.38 100 ARG A N 1
ATOM 801 C CA . ARG A 1 100 ? -6.096 19.939 -1.429 1.00 97.38 100 ARG A CA 1
ATOM 802 C C . ARG A 1 100 ? -6.951 20.844 -0.539 1.00 97.38 100 ARG A C 1
ATOM 804 O O . ARG A 1 100 ? -6.400 21.575 0.281 1.00 97.38 100 ARG A O 1
ATOM 811 N N . ALA A 1 101 ? -8.272 20.842 -0.711 1.00 97.69 101 ALA A N 1
ATOM 812 C CA . ALA A 1 101 ? -9.189 21.601 0.136 1.00 97.69 101 ALA A CA 1
ATOM 813 C C . ALA A 1 101 ? -9.217 21.037 1.567 1.00 97.69 101 ALA A C 1
ATOM 815 O O . ALA A 1 101 ? -9.036 21.787 2.525 1.00 97.69 101 ALA A O 1
ATOM 816 N N . ALA A 1 102 ? -9.341 19.715 1.713 1.00 96.81 102 ALA A N 1
ATOM 817 C CA . ALA A 1 102 ? -9.304 19.033 3.004 1.00 96.81 102 ALA A CA 1
ATOM 818 C C . ALA A 1 102 ? -7.986 19.292 3.754 1.00 96.81 102 ALA A C 1
ATOM 820 O O . ALA A 1 102 ? -8.014 19.602 4.945 1.00 96.81 102 ALA A O 1
ATOM 821 N N . ALA A 1 103 ? -6.845 19.259 3.055 1.00 96.94 103 ALA A N 1
ATOM 822 C CA . ALA A 1 103 ? -5.540 19.554 3.646 1.00 96.94 103 ALA A CA 1
ATOM 823 C C . ALA A 1 103 ? -5.468 20.982 4.215 1.00 96.94 103 ALA A C 1
ATOM 825 O O . ALA A 1 103 ? -5.017 21.169 5.343 1.00 96.94 103 ALA A O 1
ATOM 826 N N . ARG A 1 104 ? -5.978 21.984 3.481 1.00 97.31 104 ARG A N 1
ATOM 827 C CA . ARG A 1 104 ? -6.026 23.385 3.946 1.00 97.31 104 ARG A CA 1
ATOM 828 C C . ARG A 1 104 ? -6.914 23.590 5.172 1.00 97.31 104 ARG A C 1
ATOM 830 O O . ARG A 1 104 ? -6.660 24.494 5.955 1.00 97.31 104 ARG A O 1
ATOM 837 N N . LEU A 1 105 ? -7.926 22.745 5.348 1.00 97.12 105 LEU A N 1
ATOM 838 C CA . LEU A 1 105 ? -8.807 22.748 6.518 1.00 97.12 105 LEU A CA 1
ATOM 839 C C . LEU A 1 105 ? -8.262 21.897 7.682 1.00 97.12 105 LEU A C 1
ATOM 841 O O . LEU A 1 105 ? -8.998 21.610 8.625 1.00 97.12 105 LEU A O 1
ATOM 845 N N . GLY A 1 106 ? -7.011 21.428 7.607 1.00 95.94 106 GLY A N 1
ATO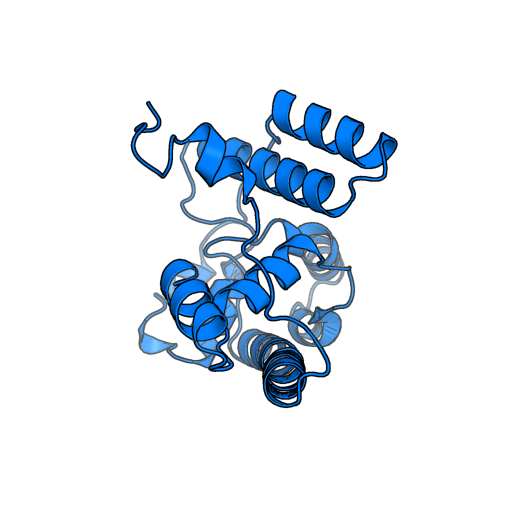M 846 C CA . GLY A 1 106 ? -6.391 20.577 8.629 1.00 95.94 106 GLY A CA 1
ATOM 847 C C . GLY A 1 106 ? -6.928 19.140 8.669 1.00 95.94 106 GLY A C 1
ATOM 848 O O . GLY A 1 106 ? -6.615 18.380 9.583 1.00 95.94 106 GLY A O 1
ATOM 849 N N . ARG A 1 107 ? -7.733 18.723 7.684 1.00 94.38 107 ARG A N 1
ATOM 850 C CA . ARG A 1 107 ? -8.325 17.377 7.599 1.00 94.38 107 ARG A CA 1
ATOM 851 C C . ARG A 1 107 ? -7.385 16.421 6.856 1.00 94.38 107 ARG A C 1
ATOM 853 O O . ARG A 1 107 ? -7.701 15.953 5.766 1.00 94.38 107 ARG A O 1
ATOM 860 N N . LEU A 1 108 ? -6.220 16.140 7.443 1.00 92.56 108 LEU A N 1
ATOM 861 C CA . LEU A 1 108 ? -5.119 15.428 6.771 1.00 92.56 108 LEU A CA 1
ATOM 862 C C . LEU A 1 108 ? -5.463 13.993 6.331 1.00 92.56 108 LEU A C 1
ATOM 864 O O . LEU A 1 108 ? -5.129 13.614 5.214 1.00 92.56 108 LEU A O 1
ATOM 868 N N . ILE A 1 109 ? -6.175 13.217 7.158 1.00 91.00 109 ILE A N 1
ATOM 869 C CA . ILE A 1 109 ? -6.593 11.846 6.797 1.00 91.00 109 ILE A CA 1
ATOM 870 C C . ILE A 1 109 ? -7.544 11.880 5.597 1.00 91.00 109 ILE A C 1
ATOM 872 O O . ILE A 1 109 ? -7.325 11.194 4.605 1.00 91.00 109 ILE A O 1
ATOM 876 N N . LEU A 1 110 ? -8.558 12.748 5.646 1.00 93.38 110 LEU A N 1
ATOM 877 C CA . LEU A 1 110 ? -9.506 12.915 4.545 1.00 93.38 110 LEU A CA 1
ATOM 878 C C . LEU A 1 110 ? -8.803 13.387 3.262 1.00 93.38 110 LEU A C 1
ATOM 880 O O . LEU A 1 110 ? -9.146 12.961 2.161 1.00 93.38 110 LEU A O 1
ATOM 884 N N . ALA A 1 111 ? -7.790 14.246 3.394 1.00 94.69 111 ALA A N 1
ATOM 885 C CA . ALA A 1 111 ? -6.969 14.665 2.268 1.00 94.69 111 ALA A CA 1
ATOM 886 C C . ALA A 1 111 ? -6.212 13.486 1.634 1.00 94.69 111 ALA A C 1
ATOM 888 O O . ALA A 1 111 ? -6.204 13.374 0.405 1.00 94.69 111 ALA A O 1
ATOM 889 N N . ALA A 1 112 ? -5.619 12.605 2.446 1.00 92.69 112 ALA A N 1
ATOM 890 C CA . ALA A 1 112 ? -4.943 11.398 1.973 1.00 92.69 112 ALA A CA 1
ATOM 891 C C . ALA A 1 112 ? -5.924 10.439 1.278 1.00 92.69 112 ALA A C 1
ATOM 893 O O . ALA A 1 112 ? -5.660 10.001 0.160 1.00 92.69 112 ALA A O 1
ATOM 894 N N . GLU A 1 113 ? -7.099 10.207 1.866 1.00 94.31 113 GLU A N 1
ATOM 895 C CA . GLU A 1 113 ? -8.163 9.388 1.271 1.00 94.31 113 GLU A CA 1
ATOM 896 C C . GLU A 1 113 ? -8.617 9.923 -0.094 1.00 94.31 113 GLU A C 1
ATOM 898 O O . GLU A 1 113 ? -8.724 9.164 -1.057 1.00 94.31 113 GLU A O 1
ATOM 903 N N . PHE A 1 114 ? -8.843 11.235 -0.217 1.00 95.94 114 PHE A N 1
ATOM 904 C CA . PHE A 1 114 ? -9.201 11.845 -1.499 1.00 95.94 114 PHE A CA 1
ATOM 905 C C . PHE A 1 114 ? -8.066 11.785 -2.522 1.00 95.94 114 PHE A C 1
ATOM 907 O O . PHE A 1 114 ? -8.339 11.599 -3.708 1.00 95.94 114 PHE A O 1
ATOM 914 N N . LYS A 1 115 ? -6.802 11.919 -2.095 1.00 94.56 115 LYS A N 1
ATOM 915 C CA . LYS A 1 115 ? -5.647 11.741 -2.988 1.00 94.56 115 LYS A CA 1
ATOM 916 C C . LYS A 1 115 ? -5.626 10.307 -3.515 1.00 94.56 115 LYS A C 1
ATOM 918 O O . LYS A 1 115 ? -5.572 10.123 -4.727 1.00 94.56 115 LYS A O 1
ATOM 923 N N . PHE A 1 116 ? -5.737 9.318 -2.633 1.00 93.25 116 PHE A N 1
ATOM 924 C CA . PHE A 1 116 ? -5.761 7.906 -3.009 1.00 93.25 116 PHE A CA 1
ATOM 925 C C . PHE A 1 116 ? -6.917 7.603 -3.973 1.00 93.25 116 PHE A C 1
ATOM 927 O O . PHE A 1 116 ? -6.696 7.053 -5.049 1.00 93.25 116 PHE A O 1
ATOM 934 N N . ALA A 1 117 ? -8.137 8.059 -3.663 1.00 94.12 117 ALA A N 1
ATOM 935 C CA . ALA A 1 117 ? -9.290 7.911 -4.554 1.00 94.12 117 ALA A CA 1
ATOM 936 C C . ALA A 1 117 ? -9.062 8.580 -5.923 1.00 94.12 117 ALA A C 1
ATOM 938 O O . ALA A 1 117 ? -9.450 8.030 -6.954 1.00 94.12 117 ALA A O 1
ATOM 939 N N . ALA A 1 118 ? -8.396 9.741 -5.962 1.00 95.69 118 ALA A N 1
ATOM 940 C CA . ALA A 1 118 ? -8.069 10.412 -7.216 1.00 95.69 118 ALA A CA 1
ATOM 941 C C . ALA A 1 118 ? -7.172 9.551 -8.115 1.00 95.69 118 ALA A C 1
ATOM 943 O O . ALA A 1 118 ? -7.437 9.462 -9.316 1.00 95.69 118 ALA A O 1
ATOM 944 N N . TYR A 1 119 ? -6.137 8.926 -7.550 1.00 95.00 119 TYR A N 1
ATOM 945 C CA . TYR A 1 119 ? -5.245 8.031 -8.290 1.00 95.00 119 TYR A CA 1
ATOM 946 C C . TYR A 1 119 ? -5.939 6.724 -8.681 1.00 95.00 119 TYR A C 1
ATOM 948 O O . TYR A 1 119 ? -5.844 6.334 -9.840 1.00 95.00 119 TYR A O 1
ATOM 956 N N . GLY A 1 120 ? -6.722 6.113 -7.787 1.00 93.81 120 GLY A N 1
ATOM 957 C CA . GLY A 1 120 ? -7.498 4.907 -8.100 1.00 93.81 120 GLY A CA 1
ATOM 958 C C . GLY A 1 120 ? -8.457 5.109 -9.280 1.00 93.81 120 GLY A C 1
ATOM 959 O O . GLY A 1 120 ? -8.460 4.327 -10.228 1.00 93.81 120 GLY A O 1
ATOM 960 N N . ILE A 1 121 ? -9.210 6.216 -9.294 1.00 94.81 121 ILE A N 1
ATOM 961 C CA . ILE A 1 121 ? -10.090 6.560 -10.425 1.00 94.81 121 ILE A CA 1
ATOM 962 C C . ILE A 1 121 ? -9.277 6.863 -11.692 1.00 94.81 121 ILE A C 1
ATOM 964 O O . ILE A 1 121 ? -9.697 6.514 -12.794 1.00 94.81 121 ILE A O 1
ATOM 968 N N . GLY A 1 122 ? -8.126 7.529 -11.555 1.00 95.56 122 GLY A N 1
ATOM 969 C CA . GLY A 1 122 ? -7.215 7.794 -12.669 1.00 95.56 122 GLY A CA 1
ATOM 970 C C . GLY A 1 122 ? -6.721 6.509 -13.334 1.00 95.56 122 GLY A C 1
ATOM 971 O O . GLY A 1 122 ? -6.758 6.390 -14.557 1.00 95.56 122 GLY A O 1
ATOM 972 N N . TRP A 1 123 ? -6.330 5.525 -12.528 1.00 95.75 123 TRP A N 1
ATOM 973 C CA . TRP A 1 123 ? -5.868 4.219 -12.988 1.00 95.75 123 TRP A CA 1
ATOM 974 C C . TRP A 1 123 ? -6.962 3.457 -13.748 1.00 95.75 123 TRP A C 1
ATOM 976 O O . TRP A 1 123 ? -6.725 2.995 -14.864 1.00 95.75 123 TRP A O 1
ATOM 986 N N . LEU A 1 124 ? -8.198 3.439 -13.233 1.00 94.81 124 LEU A N 1
ATOM 987 C CA . LEU A 1 124 ? -9.351 2.819 -13.910 1.00 94.81 124 LEU A CA 1
ATOM 988 C C . LEU A 1 124 ? -9.682 3.448 -15.281 1.00 94.81 124 LEU A C 1
ATOM 990 O O . LEU A 1 124 ? -10.395 2.852 -16.098 1.00 94.81 124 LEU A O 1
ATOM 994 N N . ARG A 1 125 ? -9.172 4.653 -15.565 1.00 95.06 125 ARG A N 1
ATOM 995 C CA . ARG A 1 125 ? -9.343 5.351 -16.850 1.00 95.06 125 ARG A CA 1
ATOM 996 C C . ARG A 1 125 ? -8.255 5.049 -17.875 1.00 95.06 125 ARG A C 1
ATOM 998 O O . ARG A 1 125 ? -8.418 5.456 -19.023 1.00 95.06 125 ARG A O 1
ATOM 1005 N N . LEU A 1 126 ? -7.188 4.338 -17.511 1.00 94.50 126 LEU A N 1
ATOM 1006 C CA . LEU A 1 126 ? -6.156 3.942 -18.468 1.00 94.50 126 LEU A CA 1
ATOM 1007 C C . LEU A 1 126 ? -6.743 3.050 -19.568 1.00 94.50 126 LEU A C 1
ATOM 1009 O O . LEU A 1 126 ? -7.618 2.214 -19.319 1.00 94.50 126 LEU A O 1
ATOM 1013 N N . ARG A 1 127 ? -6.289 3.260 -20.807 1.00 95.06 127 ARG A N 1
ATOM 1014 C CA . ARG A 1 127 ? -6.702 2.493 -21.987 1.00 95.06 127 ARG A CA 1
ATOM 1015 C C . ARG A 1 127 ? -5.459 2.108 -22.806 1.00 95.06 127 ARG A C 1
ATOM 1017 O O . ARG A 1 127 ? -4.777 3.017 -23.276 1.00 95.06 127 ARG A O 1
ATOM 1024 N N . PRO A 1 128 ? -5.174 0.805 -22.992 1.00 92.31 128 PRO A N 1
ATOM 1025 C CA . PRO A 1 128 ? -5.824 -0.330 -22.321 1.00 92.31 128 PRO A CA 1
ATOM 1026 C C . PRO A 1 128 ? -5.638 -0.272 -20.791 1.00 92.31 128 PRO A C 1
ATOM 1028 O O . PRO A 1 128 ? -4.704 0.360 -20.302 1.00 92.31 128 PRO A O 1
ATOM 1031 N N . LEU A 1 129 ? -6.547 -0.896 -20.032 1.00 93.56 129 LEU A N 1
ATOM 1032 C CA . LEU A 1 129 ? -6.388 -1.030 -18.580 1.00 93.56 129 LEU A CA 1
ATOM 1033 C C . LEU A 1 129 ? -5.295 -2.084 -18.319 1.00 93.56 129 LEU A C 1
ATOM 1035 O O . LEU A 1 129 ? -5.498 -3.231 -18.714 1.00 93.56 129 LEU A O 1
ATOM 1039 N N . PRO A 1 130 ? -4.162 -1.740 -17.676 1.00 93.00 130 PRO A N 1
ATOM 1040 C CA . PRO A 1 130 ? -3.052 -2.681 -17.498 1.00 93.00 130 PRO A CA 1
ATOM 1041 C C . PRO A 1 130 ? -3.370 -3.829 -16.527 1.00 93.00 130 PRO A C 1
ATOM 1043 O O . PRO A 1 130 ? -2.753 -4.882 -16.613 1.00 93.00 130 PRO A O 1
ATOM 1046 N N . GLY A 1 131 ? -4.322 -3.639 -15.605 1.00 94.31 131 GLY A N 1
ATOM 1047 C CA . GLY A 1 131 ? -4.654 -4.621 -14.564 1.00 94.31 131 GLY A CA 1
ATOM 1048 C C . GLY A 1 131 ? -3.717 -4.602 -13.349 1.00 94.31 131 GLY A C 1
ATOM 1049 O O . GLY A 1 131 ? -3.929 -5.361 -12.417 1.00 94.31 131 GLY A O 1
ATOM 1050 N N . TYR A 1 132 ? -2.722 -3.713 -13.334 1.00 95.94 132 TYR A N 1
ATOM 1051 C CA . TYR A 1 132 ? -1.794 -3.485 -12.225 1.00 95.94 132 TYR A CA 1
ATOM 1052 C C . TYR A 1 132 ? -1.362 -2.012 -12.180 1.00 95.94 132 TYR A C 1
ATOM 1054 O O . TYR A 1 132 ? -1.613 -1.246 -13.116 1.00 95.94 132 TYR A O 1
ATOM 1062 N N . THR A 1 133 ? -0.710 -1.624 -11.092 1.00 95.81 133 THR A N 1
ATOM 1063 C CA . THR A 1 133 ? 0.007 -0.364 -10.883 1.00 95.81 133 THR A CA 1
ATOM 1064 C C . THR A 1 133 ? 1.488 -0.648 -10.647 1.00 95.81 133 THR A C 1
ATOM 1066 O O . THR A 1 133 ? 1.874 -1.796 -10.470 1.00 95.81 133 THR A O 1
ATOM 1069 N N . GLY A 1 134 ? 2.344 0.373 -10.669 1.00 95.62 134 GLY A N 1
ATOM 1070 C CA . GLY A 1 134 ? 3.758 0.196 -10.330 1.00 95.62 134 GLY A CA 1
ATOM 1071 C C . GLY A 1 134 ? 4.547 -0.679 -11.317 1.00 95.62 134 GLY A C 1
ATOM 1072 O O . GLY A 1 134 ? 4.373 -0.580 -12.534 1.00 95.62 134 GLY A O 1
ATOM 1073 N N . TRP A 1 135 ? 5.481 -1.473 -10.783 1.00 97.06 135 TRP A N 1
ATOM 1074 C CA . TRP A 1 135 ? 6.548 -2.145 -11.542 1.00 97.06 135 TRP A CA 1
ATOM 1075 C C . TRP A 1 135 ? 6.655 -3.640 -11.177 1.00 97.06 135 TRP A C 1
ATOM 1077 O O . TRP A 1 135 ? 7.617 -4.045 -10.523 1.00 97.06 135 TRP A O 1
ATOM 1087 N N . PRO A 1 136 ? 5.702 -4.494 -11.597 1.00 97.31 136 PRO A N 1
ATOM 1088 C CA . PRO A 1 136 ? 5.681 -5.912 -11.215 1.00 97.31 136 PRO A CA 1
ATOM 1089 C C . PRO A 1 136 ? 6.929 -6.694 -11.645 1.00 97.31 136 PRO A C 1
ATOM 1091 O O . PRO A 1 136 ? 7.333 -7.626 -10.959 1.00 97.31 136 PRO A O 1
ATOM 1094 N N . ALA A 1 137 ? 7.584 -6.300 -12.741 1.00 97.69 137 ALA A N 1
ATOM 1095 C CA . ALA A 1 137 ? 8.800 -6.961 -13.215 1.00 97.69 137 ALA A CA 1
ATOM 1096 C C . ALA A 1 137 ? 10.003 -6.819 -12.265 1.00 97.69 137 ALA A C 1
ATOM 1098 O O . ALA A 1 137 ? 10.948 -7.597 -12.370 1.00 97.69 137 ALA A O 1
ATOM 1099 N N . LEU A 1 138 ? 9.969 -5.851 -11.342 1.00 97.88 138 LEU A N 1
ATOM 1100 C CA . LEU A 1 138 ? 11.001 -5.675 -10.318 1.00 97.88 138 LEU A CA 1
ATOM 1101 C C . LEU A 1 138 ? 10.772 -6.555 -9.083 1.00 97.88 138 LEU A C 1
ATOM 1103 O O . LEU A 1 138 ? 11.599 -6.533 -8.175 1.00 97.88 138 LEU A O 1
ATOM 1107 N N . ALA A 1 139 ? 9.653 -7.281 -9.011 1.00 98.06 139 ALA A N 1
ATOM 1108 C CA . ALA A 1 139 ? 9.281 -8.032 -7.823 1.00 98.06 139 ALA A CA 1
ATOM 1109 C C . ALA A 1 139 ? 10.268 -9.167 -7.508 1.00 98.06 139 ALA A C 1
ATOM 1111 O O . ALA A 1 139 ? 10.700 -9.913 -8.389 1.00 98.06 139 ALA A O 1
ATOM 1112 N N . ASP A 1 140 ? 10.592 -9.315 -6.223 1.00 97.75 140 ASP A N 1
ATOM 1113 C CA . ASP A 1 140 ? 11.544 -10.304 -5.709 1.00 97.75 140 ASP A CA 1
ATOM 1114 C C . ASP A 1 140 ? 11.028 -10.864 -4.375 1.00 97.75 140 ASP A C 1
ATOM 1116 O O . ASP A 1 140 ? 10.481 -10.139 -3.543 1.00 97.75 140 ASP A O 1
ATOM 1120 N N . ALA A 1 141 ? 11.208 -12.166 -4.145 1.00 98.25 141 ALA A N 1
ATOM 1121 C CA . ALA A 1 141 ? 10.743 -12.817 -2.919 1.00 98.25 141 ALA A CA 1
ATOM 1122 C C . ALA A 1 141 ? 11.422 -12.261 -1.651 1.00 98.25 141 ALA A C 1
ATOM 1124 O O . ALA A 1 141 ? 10.804 -12.221 -0.589 1.00 98.25 141 ALA A O 1
ATOM 1125 N N . ARG A 1 142 ? 12.676 -11.799 -1.741 1.00 98.44 142 ARG A N 1
ATOM 1126 C CA . ARG A 1 142 ? 13.392 -11.160 -0.624 1.00 98.44 142 ARG A CA 1
ATOM 1127 C C . ARG A 1 142 ? 12.874 -9.749 -0.361 1.00 98.44 142 ARG A C 1
ATOM 1129 O O . ARG A 1 142 ? 12.780 -9.361 0.797 1.00 98.44 142 ARG A O 1
ATOM 1136 N N . ALA A 1 143 ? 12.468 -9.015 -1.402 1.00 98.00 143 ALA A N 1
ATOM 1137 C CA . ALA A 1 143 ? 11.765 -7.744 -1.216 1.00 98.00 143 ALA A CA 1
ATOM 1138 C C . ALA A 1 143 ? 10.447 -7.990 -0.473 1.00 98.00 143 ALA A C 1
ATOM 1140 O O . ALA A 1 143 ? 10.119 -7.273 0.467 1.00 98.00 143 ALA A O 1
ATOM 1141 N N . GLY A 1 144 ? 9.737 -9.060 -0.846 1.00 97.88 144 GLY A N 1
ATOM 1142 C CA . GLY A 1 144 ? 8.521 -9.508 -0.174 1.00 97.88 144 GLY A CA 1
ATOM 1143 C C . GLY A 1 144 ? 8.738 -9.836 1.297 1.00 97.88 144 GLY A C 1
ATOM 1144 O O . GLY A 1 144 ? 7.938 -9.417 2.126 1.00 97.88 144 GLY A O 1
ATOM 1145 N N . ALA A 1 145 ? 9.833 -10.521 1.630 1.00 98.31 145 ALA A N 1
ATOM 1146 C CA . ALA A 1 145 ? 10.202 -10.801 3.015 1.00 98.31 145 ALA A CA 1
ATOM 1147 C C . ALA A 1 145 ? 10.427 -9.508 3.821 1.00 98.31 145 ALA A C 1
ATOM 1149 O O . ALA A 1 145 ? 9.854 -9.357 4.896 1.00 98.31 145 ALA A O 1
ATOM 1150 N N . ALA A 1 146 ? 11.175 -8.545 3.273 1.00 97.25 146 ALA A N 1
ATOM 1151 C CA . ALA A 1 146 ? 11.421 -7.258 3.929 1.00 97.25 146 ALA A CA 1
ATOM 1152 C C . ALA A 1 146 ? 10.132 -6.429 4.101 1.00 97.25 146 ALA A C 1
ATOM 1154 O O . ALA A 1 146 ? 9.900 -5.831 5.151 1.00 97.25 146 ALA A O 1
ATOM 1155 N N . PHE A 1 147 ? 9.246 -6.422 3.097 1.00 95.50 147 PHE A N 1
ATOM 1156 C CA . PHE A 1 147 ? 7.916 -5.819 3.232 1.00 95.50 147 PHE A CA 1
ATOM 1157 C C . PHE A 1 147 ? 7.103 -6.486 4.344 1.00 95.50 147 PHE A C 1
ATOM 1159 O O . PHE A 1 147 ? 6.519 -5.799 5.183 1.00 95.50 147 PHE A O 1
ATOM 1166 N N . ALA A 1 148 ? 7.067 -7.820 4.346 1.00 95.06 148 ALA A N 1
ATOM 1167 C CA . ALA A 1 148 ? 6.332 -8.604 5.323 1.00 95.06 148 ALA A CA 1
ATOM 1168 C C . ALA A 1 148 ? 6.829 -8.341 6.746 1.00 95.06 148 ALA A C 1
ATOM 1170 O O . ALA A 1 148 ? 6.006 -8.162 7.635 1.00 95.06 148 ALA A O 1
ATOM 1171 N N . GLU A 1 149 ? 8.140 -8.254 6.964 1.00 95.25 149 GLU A N 1
ATOM 1172 C CA . GLU A 1 149 ? 8.723 -7.973 8.277 1.00 95.25 149 GLU A CA 1
ATOM 1173 C C . GLU A 1 149 ? 8.248 -6.628 8.842 1.00 95.25 149 GLU A C 1
ATOM 1175 O O . GLU A 1 149 ? 7.709 -6.576 9.952 1.00 95.25 149 GLU A O 1
ATOM 1180 N N . VAL A 1 150 ? 8.342 -5.555 8.049 1.00 92.69 150 VAL A N 1
ATOM 1181 C CA . VAL A 1 150 ? 7.881 -4.220 8.463 1.00 92.69 150 VAL A CA 1
ATOM 1182 C C . VAL A 1 150 ? 6.379 -4.223 8.756 1.00 92.69 150 VAL A C 1
ATOM 1184 O O . VAL A 1 150 ? 5.940 -3.677 9.772 1.00 92.69 150 VAL A O 1
ATOM 1187 N N . ILE A 1 151 ? 5.578 -4.853 7.892 1.00 91.44 151 ILE A N 1
ATOM 1188 C CA . ILE A 1 151 ? 4.123 -4.922 8.067 1.00 91.44 151 ILE A CA 1
ATOM 1189 C C . ILE A 1 151 ? 3.777 -5.712 9.321 1.00 91.44 151 ILE A C 1
ATOM 1191 O O . ILE A 1 151 ? 2.995 -5.226 10.131 1.00 91.44 151 ILE A O 1
ATOM 1195 N N . MET A 1 152 ? 4.363 -6.897 9.499 1.00 91.75 152 MET A N 1
ATOM 1196 C CA . MET A 1 152 ? 4.089 -7.788 10.624 1.00 91.75 152 MET A CA 1
ATOM 1197 C C . MET A 1 152 ? 4.523 -7.193 11.959 1.00 91.75 152 MET A C 1
ATOM 1199 O O . MET A 1 152 ? 3.831 -7.413 12.950 1.00 91.75 152 MET A O 1
ATOM 1203 N N . SER A 1 153 ? 5.597 -6.405 11.994 1.00 91.88 153 SER A N 1
ATOM 1204 C CA . SER A 1 153 ? 5.967 -5.635 13.184 1.00 91.88 153 SER A CA 1
ATOM 1205 C C . SER A 1 153 ? 4.894 -4.589 13.524 1.00 91.88 153 SER A C 1
ATOM 1207 O O . SER A 1 153 ? 4.334 -4.629 14.617 1.00 91.88 153 SER A O 1
ATOM 1209 N N . ARG A 1 154 ? 4.509 -3.723 12.572 1.00 89.69 154 ARG A N 1
ATOM 1210 C CA . ARG A 1 154 ? 3.530 -2.629 12.792 1.00 89.69 154 ARG A CA 1
ATOM 1211 C C . ARG A 1 154 ? 2.139 -3.142 13.194 1.00 89.69 154 ARG A C 1
ATOM 1213 O O . ARG A 1 154 ? 1.599 -2.776 14.233 1.00 89.69 154 ARG A O 1
ATOM 1220 N N . TYR A 1 155 ? 1.561 -3.986 12.350 1.00 90.00 155 TYR A N 1
ATOM 1221 C CA . TYR A 1 155 ? 1.257 -5.349 12.737 1.00 90.00 155 TYR A CA 1
ATOM 1222 C C . TYR A 1 155 ? 0.834 -5.690 14.175 1.00 90.00 155 TYR A C 1
ATOM 1224 O O . TYR A 1 155 ? -0.203 -5.285 14.713 1.00 90.00 155 TYR A O 1
ATOM 1232 N N . VAL A 1 156 ? 1.689 -6.536 14.749 1.00 92.44 156 VAL A N 1
ATOM 1233 C CA . VAL A 1 156 ? 1.657 -7.051 16.115 1.00 92.44 156 VAL A CA 1
ATOM 1234 C C . VAL A 1 156 ? 1.578 -5.909 17.123 1.00 92.44 156 VAL A C 1
ATOM 1236 O O . VAL A 1 156 ? 0.666 -5.930 17.947 1.00 92.44 156 VAL A O 1
ATOM 1239 N N . ASP A 1 157 ? 2.409 -4.872 16.990 1.00 91.94 157 ASP A N 1
ATOM 1240 C CA . ASP A 1 157 ? 2.415 -3.721 17.906 1.00 91.94 157 ASP A CA 1
ATOM 1241 C C . ASP A 1 157 ? 1.034 -3.050 17.987 1.00 91.94 157 ASP A C 1
ATOM 1243 O O . ASP A 1 157 ? 0.540 -2.675 19.056 1.00 91.94 157 ASP A O 1
A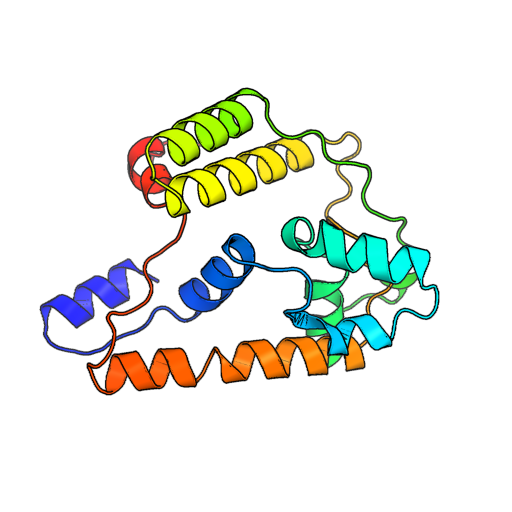TOM 1247 N N . GLY A 1 158 ? 0.383 -2.892 16.833 1.00 91.56 158 GLY A N 1
ATOM 1248 C CA . GLY A 1 158 ? -0.949 -2.318 16.722 1.00 91.56 158 GLY A CA 1
ATOM 1249 C C . GLY A 1 158 ? -2.016 -3.187 17.378 1.00 91.56 158 GLY A C 1
ATOM 1250 O O . GLY A 1 158 ? -2.880 -2.669 18.089 1.00 91.56 158 GLY A O 1
ATOM 1251 N N . VAL A 1 159 ? -1.963 -4.501 17.160 1.00 92.38 159 VAL A N 1
ATOM 1252 C CA . VAL A 1 159 ? -2.899 -5.459 17.762 1.00 92.38 159 VAL A CA 1
ATOM 1253 C C . VAL A 1 159 ? -2.729 -5.502 19.279 1.00 92.38 159 VAL A C 1
ATOM 1255 O O . VAL A 1 159 ? -3.715 -5.343 20.002 1.00 92.38 159 VAL A O 1
ATOM 1258 N N . GLU A 1 160 ? -1.501 -5.649 19.769 1.00 93.94 160 GLU A N 1
ATOM 1259 C CA . GLU A 1 160 ? -1.192 -5.679 21.200 1.00 93.94 160 GLU A CA 1
ATOM 1260 C C . GLU A 1 160 ? -1.654 -4.401 21.900 1.00 93.94 160 GLU A C 1
ATOM 1262 O O . GLU A 1 160 ? -2.315 -4.473 22.937 1.00 93.94 160 GLU A O 1
ATOM 1267 N N . ALA A 1 161 ? -1.415 -3.229 21.303 1.00 92.31 161 ALA A N 1
ATOM 1268 C CA . ALA A 1 161 ? -1.876 -1.959 21.856 1.00 92.31 161 ALA A CA 1
ATOM 1269 C C . ALA A 1 161 ? -3.409 -1.881 21.989 1.00 92.31 161 ALA A C 1
ATOM 1271 O O . ALA A 1 161 ? -3.925 -1.308 22.953 1.00 92.31 161 ALA A O 1
ATOM 1272 N N . VAL A 1 162 ? -4.155 -2.473 21.051 1.00 91.56 162 VAL A N 1
ATOM 1273 C CA . VAL A 1 162 ? -5.621 -2.523 21.136 1.00 91.56 162 VAL A CA 1
ATOM 1274 C C . VAL A 1 162 ? -6.081 -3.460 22.246 1.00 91.56 162 VAL A C 1
ATOM 1276 O O . VAL A 1 162 ? -6.944 -3.087 23.041 1.00 91.56 162 VAL A O 1
ATOM 1279 N N . PHE A 1 163 ? -5.509 -4.661 22.335 1.00 93.56 163 PHE A N 1
ATOM 1280 C CA . PHE A 1 163 ? -5.905 -5.641 23.350 1.00 93.56 163 PHE A CA 1
ATOM 1281 C C . PHE A 1 163 ? -5.447 -5.265 24.765 1.00 93.56 163 PHE A C 1
ATOM 1283 O O . PHE A 1 163 ? -6.135 -5.596 25.728 1.00 93.56 163 PHE A O 1
ATOM 1290 N N . ALA A 1 164 ? -4.359 -4.505 24.899 1.00 93.81 164 ALA A N 1
ATOM 1291 C CA . ALA A 1 164 ? -3.938 -3.890 26.157 1.00 93.81 164 ALA A CA 1
ATOM 1292 C C . ALA A 1 164 ? -4.785 -2.661 26.550 1.00 93.81 164 ALA A C 1
ATOM 1294 O O . ALA A 1 164 ? -4.598 -2.104 27.630 1.00 93.81 164 ALA A O 1
ATOM 1295 N N . GLY A 1 165 ? -5.692 -2.201 25.678 1.00 90.62 165 GLY A N 1
ATOM 1296 C CA . GLY A 1 165 ? -6.526 -1.020 25.912 1.00 90.62 165 GLY A CA 1
ATOM 1297 C C . GLY A 1 165 ? -5.779 0.315 25.821 1.00 90.62 165 GLY A C 1
ATOM 1298 O O . GLY A 1 165 ? -6.332 1.346 26.198 1.00 90.62 165 GLY A O 1
ATOM 1299 N N . SER A 1 166 ? -4.541 0.327 25.317 1.00 92.00 166 SER A N 1
ATOM 1300 C CA . SER A 1 166 ? -3.731 1.545 25.192 1.00 92.00 166 SER A CA 1
ATOM 1301 C C . SER A 1 166 ? -4.058 2.353 23.934 1.00 92.00 166 SER A C 1
ATOM 1303 O O . SER A 1 166 ? -3.813 3.561 23.894 1.00 92.00 166 SER A O 1
ATOM 1305 N N . LYS A 1 167 ? -4.645 1.717 22.910 1.00 89.81 167 LYS A N 1
ATOM 1306 C CA . LYS A 1 167 ? -5.116 2.370 21.680 1.00 89.81 167 LYS A CA 1
ATOM 1307 C C . LYS A 1 167 ? -6.487 1.838 21.245 1.00 89.81 167 LYS A C 1
ATOM 1309 O O . LYS A 1 167 ? -6.788 0.667 21.456 1.00 89.81 167 LYS A O 1
ATOM 1314 N N . PRO A 1 168 ? -7.328 2.659 20.592 1.00 88.12 168 PRO A N 1
ATOM 1315 C CA . PRO A 1 168 ? -8.540 2.160 19.952 1.00 88.12 168 PRO A CA 1
ATOM 1316 C C . PRO A 1 168 ? -8.202 1.338 18.694 1.00 88.12 168 PRO A C 1
ATOM 1318 O O . PRO A 1 168 ? -7.179 1.596 18.053 1.00 88.12 168 PRO A O 1
ATOM 1321 N N . PRO A 1 169 ? -9.074 0.398 18.276 1.00 88.06 169 PRO A N 1
ATOM 1322 C CA . PRO A 1 169 ? -8.887 -0.334 17.029 1.00 88.06 169 PRO A CA 1
ATOM 1323 C C . PRO A 1 169 ? -8.854 0.617 15.823 1.00 88.06 169 PRO A C 1
ATOM 1325 O O . PRO A 1 169 ? -9.667 1.558 15.762 1.00 88.06 169 PRO A O 1
ATOM 1328 N N . PRO A 1 170 ? -7.966 0.366 14.839 1.00 88.69 170 PRO A N 1
ATOM 1329 C CA . PRO A 1 170 ? -7.871 1.193 13.651 1.00 88.69 170 PRO A CA 1
ATOM 1330 C C . PRO A 1 170 ? -9.195 1.164 12.909 1.00 88.69 170 PRO A C 1
ATOM 1332 O O . PRO A 1 170 ? -9.851 0.133 12.729 1.00 88.69 170 PRO A O 1
ATOM 1335 N N . GLN A 1 171 ? -9.592 2.346 12.486 1.00 89.88 171 GLN A N 1
ATOM 1336 C CA . GLN A 1 171 ? -10.858 2.553 11.829 1.00 89.88 171 GLN A CA 1
ATOM 1337 C C . GLN A 1 171 ? -10.719 2.332 10.318 1.00 89.88 171 GLN A C 1
ATOM 1339 O O . GLN A 1 171 ? -9.638 2.577 9.786 1.00 89.88 171 GLN A O 1
ATOM 1344 N N . PRO A 1 172 ? -11.784 1.937 9.597 1.00 89.69 172 PRO A N 1
ATOM 1345 C CA . PRO A 1 172 ? -11.716 1.816 8.147 1.00 89.69 172 PRO A CA 1
ATOM 1346 C C . PRO A 1 172 ? -11.309 3.142 7.517 1.00 89.69 172 PRO A C 1
ATOM 1348 O O . PRO A 1 172 ? -11.787 4.195 7.952 1.00 89.69 172 PRO A O 1
ATOM 1351 N N . ILE A 1 173 ? -10.471 3.077 6.488 1.00 90.50 173 ILE A N 1
ATOM 1352 C CA . ILE A 1 173 ? -10.236 4.222 5.613 1.00 90.50 173 ILE A CA 1
ATOM 1353 C C . ILE A 1 173 ? -11.474 4.479 4.749 1.00 90.50 173 ILE A C 1
ATOM 1355 O O . ILE A 1 173 ? -12.322 3.604 4.561 1.00 90.50 173 ILE A O 1
ATOM 1359 N N . MET A 1 174 ? -11.577 5.692 4.222 1.00 89.62 174 MET A N 1
ATOM 1360 C CA . MET A 1 174 ? -12.640 6.147 3.328 1.00 89.62 174 MET A CA 1
ATOM 1361 C C . MET A 1 174 ? -14.048 5.932 3.884 1.00 89.62 174 MET A C 1
ATOM 1363 O O . MET A 1 174 ? -14.974 5.577 3.154 1.00 89.62 174 MET A O 1
ATOM 1367 N N . LYS A 1 175 ? -14.259 6.182 5.181 1.00 87.94 175 LYS A N 1
ATOM 1368 C CA . LYS A 1 175 ? -15.585 6.025 5.816 1.00 87.94 175 LYS A CA 1
ATOM 1369 C C . LYS A 1 175 ? -16.701 6.781 5.100 1.00 87.94 175 LYS A C 1
ATOM 1371 O O . LYS A 1 175 ? -17.856 6.362 5.141 1.00 87.94 175 LYS A O 1
ATOM 1376 N N . TRP A 1 176 ? -16.361 7.891 4.448 1.00 88.19 176 TRP A N 1
ATOM 1377 C CA . TRP A 1 176 ? -17.293 8.693 3.663 1.00 88.19 176 TRP A CA 1
ATOM 1378 C C . TRP A 1 176 ? -17.897 7.915 2.483 1.00 88.19 176 TRP A C 1
ATOM 1380 O O . TRP A 1 176 ? -19.038 8.195 2.120 1.00 88.19 176 TRP A O 1
ATOM 1390 N N . LEU A 1 177 ? -17.218 6.892 1.944 1.00 86.12 177 LEU A N 1
ATOM 1391 C CA . LEU A 1 177 ? -17.778 6.032 0.894 1.00 86.12 177 LEU A CA 1
ATOM 1392 C C . LEU A 1 177 ? -19.041 5.316 1.357 1.00 86.12 177 LEU A C 1
ATOM 1394 O O . LEU A 1 177 ? -19.962 5.145 0.566 1.00 86.12 177 LEU A O 1
ATOM 1398 N N . ARG A 1 178 ? -19.132 4.940 2.637 1.00 85.19 178 ARG A N 1
ATOM 1399 C CA . ARG A 1 178 ? -20.342 4.318 3.185 1.00 85.19 178 ARG A CA 1
ATOM 1400 C C . ARG A 1 178 ? -21.549 5.247 3.073 1.00 85.19 178 ARG A C 1
ATOM 1402 O O . ARG A 1 178 ? -22.623 4.810 2.679 1.00 85.19 178 ARG A O 1
ATOM 1409 N N . ALA A 1 179 ? -21.365 6.525 3.395 1.00 84.38 179 ALA A N 1
ATOM 1410 C CA . ALA A 1 179 ? -22.427 7.519 3.290 1.00 84.38 179 ALA A CA 1
ATOM 1411 C C . ALA A 1 179 ? -22.796 7.784 1.822 1.00 84.38 179 ALA A C 1
ATOM 1413 O O . ALA A 1 179 ? -23.971 7.767 1.472 1.00 84.38 179 ALA A O 1
ATOM 1414 N N . VAL A 1 180 ? -21.791 7.965 0.959 1.00 84.38 180 VAL A N 1
ATOM 1415 C CA . VAL A 1 180 ? -21.996 8.285 -0.465 1.00 84.38 180 VAL A CA 1
ATOM 1416 C C . VAL A 1 180 ? -22.611 7.118 -1.243 1.00 84.38 180 VAL A C 1
ATOM 1418 O O . VAL A 1 180 ? -23.424 7.343 -2.130 1.00 84.38 180 VAL A O 1
ATOM 1421 N N . SER A 1 181 ? -22.276 5.874 -0.897 1.00 81.56 181 SER A N 1
ATOM 1422 C CA . SER A 1 181 ? -22.835 4.668 -1.531 1.00 81.56 181 SER A CA 1
ATOM 1423 C C . SER A 1 181 ? -24.180 4.219 -0.947 1.00 81.56 181 SER A C 1
ATOM 1425 O O . SER A 1 181 ? -24.691 3.176 -1.352 1.00 81.56 181 SER A O 1
ATOM 1427 N N . LEU A 1 182 ? -24.751 4.960 0.014 1.00 82.94 182 LEU A N 1
ATOM 1428 C CA . LEU A 1 182 ? -25.932 4.552 0.786 1.00 82.94 182 LEU A CA 1
ATOM 1429 C C . LEU A 1 182 ? -25.783 3.145 1.390 1.00 82.94 182 LEU A C 1
ATOM 1431 O O . LEU A 1 182 ? -26.647 2.288 1.224 1.00 82.94 182 LEU A O 1
ATOM 1435 N N . ASP A 1 183 ? -24.670 2.907 2.084 1.00 81.50 183 ASP A N 1
ATOM 1436 C CA . ASP A 1 183 ? -24.309 1.605 2.662 1.00 81.50 183 ASP A CA 1
ATOM 1437 C C . ASP A 1 183 ? -24.167 0.496 1.600 1.00 81.50 183 ASP A C 1
ATOM 1439 O O . ASP A 1 183 ? -24.590 -0.641 1.800 1.00 81.50 183 ASP A O 1
ATOM 1443 N N . GLY A 1 184 ? -23.604 0.850 0.437 1.00 75.00 184 GLY A N 1
ATOM 1444 C CA . GLY A 1 184 ? -23.416 -0.059 -0.699 1.00 75.00 184 GLY A CA 1
ATOM 1445 C C . GLY A 1 184 ? -24.678 -0.334 -1.524 1.00 75.00 184 GLY A C 1
ATOM 1446 O O . GLY A 1 184 ? -24.664 -1.228 -2.367 1.00 75.00 184 GLY A O 1
ATOM 1447 N N . ARG A 1 185 ? -25.773 0.404 -1.297 1.00 79.44 185 ARG A N 1
ATOM 1448 C CA . ARG A 1 185 ? -27.041 0.238 -2.035 1.00 79.44 185 ARG A CA 1
ATOM 1449 C C . ARG A 1 185 ? -27.043 0.912 -3.403 1.00 79.44 185 ARG A C 1
ATOM 1451 O O . ARG A 1 185 ? -27.870 0.564 -4.240 1.00 79.44 185 ARG A O 1
ATOM 1458 N N . LEU A 1 186 ? -26.150 1.872 -3.632 1.00 69.12 186 LEU A N 1
ATOM 1459 C CA . LEU A 1 186 ? -25.951 2.475 -4.947 1.00 69.12 186 LEU A CA 1
ATOM 1460 C C . LEU A 1 186 ? -24.863 1.710 -5.701 1.00 69.12 186 LEU A C 1
ATOM 1462 O O . LEU A 1 186 ? -23.724 1.629 -5.238 1.00 69.12 186 LEU A O 1
ATOM 1466 N N . GLN A 1 187 ? -25.210 1.170 -6.870 1.00 55.28 187 GLN A N 1
ATOM 1467 C CA . GLN A 1 187 ? -24.219 0.646 -7.805 1.00 55.28 187 GLN A CA 1
ATOM 1468 C C . GLN A 1 187 ? -23.508 1.816 -8.493 1.00 55.28 187 GLN A C 1
ATOM 1470 O O . GLN A 1 187 ? -24.143 2.791 -8.895 1.00 55.28 187 GLN A O 1
ATOM 1475 N N . ALA A 1 188 ? -22.184 1.731 -8.605 1.00 55.72 188 ALA A N 1
ATOM 1476 C CA . ALA A 1 188 ? -21.420 2.657 -9.427 1.00 55.72 188 ALA A CA 1
ATOM 1477 C C . ALA A 1 188 ? -21.705 2.331 -10.902 1.00 55.72 188 ALA A C 1
ATOM 1479 O O . ALA A 1 188 ? -21.360 1.241 -11.358 1.00 55.72 188 ALA A O 1
ATOM 1480 N N . HIS A 1 189 ? -22.382 3.245 -11.599 1.00 44.31 189 HIS A N 1
ATOM 1481 C CA . HIS A 1 189 ? -22.569 3.205 -13.051 1.00 44.31 189 HIS A CA 1
ATOM 1482 C C . HIS A 1 189 ? -21.344 3.765 -13.779 1.00 44.31 189 HIS A C 1
ATOM 1484 O O . HIS A 1 189 ? -20.753 4.747 -13.266 1.00 44.31 189 HIS A O 1
#

Radius of gyration: 18.05 Å; chains: 1; bounding box: 47×44×48 Å

Foldseek 3Di:
DVVVQVVCVVVVHQDADLVLLVVVCLLPDDQPLLLVLLVLVPDPVLSVVCSVCVSLQPWLAQAVLLLCCQPPVVPDDPCLLVQAAQPDFDFAPVLQVVLVVCVVVVNNLSSSLSRSNRRVVSLVPDVVNSRGHGHSSSHHNVSSVSSCVSSVVSVVVLSVCRVVVVDPHRDHRPPVVCVVCVNVVNDDD

Sequence (189 aa):
MQAGVDYLARRGIPAVAPFNFVLHELLHYRVGDFSEALTLIADEKTRRHVAEHLDQDFHGGFFETSLVLHYRPDTVAPSHRTLPPCPPVAPHRVFLWLSRAAARLGRLILAAEFKFAAYGIGWLRLRPLPGYTGWPALADARAGAAFAEVIMSRYVDGVEAVFAGSKPPPQPIMKWLRAVSLDGRLQAH